Protein AF-Q944U6-F1 (afdb_monomer_lite)

Foldseek 3Di:
DPDDDLVQQVLVVVLVVLVVVVVVCVVVVHDDRDAAEAEDAQACPPPPDCSPPQWADRPNDDHYIYGHDFFADPVGGDHDDDDPLPCLVRLVVSLVRVLVVVVVVDPAQDQEQEAEALSSLLSQLVNCVVRVHAYEYEHVADVPVVDDCCQQVVVVCCVPRVVVSRLVSVLCRQVSHQAYEYQDLQCQQNDPVDGHVVRVQQWDHRPPPGTRPGSDDSPPPRYDYDHTDHPCVVDDPPD

InterPro domains:
  IPR000368 Sucrose synthase, first GT-B domain [PF00862] (1-239)
  IPR012820 Sucrose synthase, plant/cyanobacteria [PTHR45839] (1-239)

Radius of gyration: 18.85 Å; chains: 1; bounding box: 50×50×47 Å

Organism: Carica papaya (NCBI:txid3649)

Sequence (239 aa):
PDTGGQVVYILDQVRALETEMLQRIKQQGLNITPRILIITRLLPDAVGTTCGQRMEKVYGTEYSDILRVPFRTEKGIVRQWISRFEVWPYLETSTEDVATEISKELQGKPDLIIGNYSDGNIVASLLAHKLGVTQCTIAHALEKTKYPDSDIYWKKLEDKYHFSCQFTADLIAMNHTDFIITSTYQEIAGSKDTVGQYESHSAFTLPGLYRVVHGIDVFDPKFNIVSPGADMSIYFPYT

Secondary structure (DSSP, 8-state):
---SHHHHHHHHHHHHHHHHHHHHHHHTT--PPP-EEEEEE--TT-TTSSTT-SEEEPTT-SSEEEEEE--EETTEE--S---TTT-GGGHHHHHHHHHHHHHHHSSSS-SEEEEEHHHHHHHHHHHHHHHT-EEEEE-S--HHHHSTTTTTTHHHHHHHH-HHHHHHHHHHHHHHSSEEEES-HHHHH--SSS--TTGGGSSEEETTTEEESS---TT-TTEEE------TTTS----

Structure (mmCIF, N/CA/C/O backbone):
data_AF-Q944U6-F1
#
_entry.id   AF-Q944U6-F1
#
loop_
_atom_site.group_PDB
_atom_site.id
_atom_site.type_symbol
_atom_site.label_atom_id
_atom_site.label_alt_id
_atom_site.label_comp_id
_atom_site.label_asym_id
_atom_site.label_entity_id
_atom_site.label_seq_id
_atom_site.pdbx_PDB_ins_code
_atom_site.Cartn_x
_atom_site.Cartn_y
_atom_site.Cartn_z
_atom_site.occupancy
_atom_site.B_iso_or_equiv
_atom_site.auth_seq_id
_atom_site.auth_comp_id
_atom_site.auth_asym_id
_atom_site.auth_atom_id
_atom_site.pdbx_PDB_model_num
ATOM 1 N N . PRO A 1 1 ? 12.293 10.928 3.396 1.00 81.62 1 PRO A N 1
ATOM 2 C CA . PRO A 1 1 ? 12.157 10.254 2.081 1.00 81.62 1 PRO A CA 1
ATOM 3 C C . PRO A 1 1 ? 11.057 9.194 2.167 1.00 81.62 1 PRO A C 1
ATOM 5 O O . PRO A 1 1 ? 10.819 8.715 3.269 1.00 81.62 1 PRO A O 1
ATOM 8 N N . ASP A 1 2 ? 10.377 8.871 1.064 1.00 89.00 2 ASP A N 1
ATOM 9 C CA . ASP A 1 2 ? 9.284 7.874 1.025 1.00 89.00 2 ASP A CA 1
ATOM 10 C C . ASP A 1 2 ? 8.077 8.206 1.932 1.00 89.00 2 ASP A C 1
ATOM 12 O O . ASP A 1 2 ? 7.300 7.341 2.317 1.00 89.00 2 ASP A O 1
ATOM 16 N N . THR A 1 3 ? 7.902 9.486 2.273 1.00 91.00 3 THR A N 1
ATOM 17 C CA . THR A 1 3 ? 6.790 10.015 3.078 1.00 91.00 3 THR A CA 1
ATOM 18 C C . THR A 1 3 ? 6.148 11.155 2.299 1.00 91.00 3 THR A C 1
ATOM 20 O O . THR A 1 3 ? 6.830 12.124 1.966 1.00 91.00 3 THR A O 1
ATOM 23 N N . GLY A 1 4 ? 4.863 11.037 1.968 1.00 93.81 4 GLY A N 1
ATOM 24 C CA . GLY A 1 4 ? 4.175 11.993 1.099 1.00 93.81 4 GLY A CA 1
ATOM 25 C C . GLY A 1 4 ? 2.666 11.771 1.066 1.00 93.81 4 GLY A C 1
ATOM 26 O O . GLY A 1 4 ? 2.072 11.420 2.084 1.00 93.81 4 GLY A O 1
ATOM 27 N N . GLY A 1 5 ? 2.057 11.946 -0.111 1.00 93.31 5 GLY A N 1
ATOM 28 C CA . GLY A 1 5 ? 0.600 11.909 -0.295 1.00 93.31 5 GLY A CA 1
ATOM 29 C C . GLY A 1 5 ? -0.087 10.640 0.220 1.00 93.31 5 GLY A C 1
ATOM 30 O O . GLY A 1 5 ? -1.181 10.741 0.757 1.00 93.31 5 GLY A O 1
ATOM 31 N N . GLN A 1 6 ? 0.572 9.477 0.167 1.00 95.50 6 GLN A N 1
ATOM 32 C CA . GLN A 1 6 ? 0.037 8.225 0.722 1.00 95.50 6 GLN A CA 1
ATOM 33 C C . GLN A 1 6 ? -0.259 8.322 2.229 1.00 95.50 6 GLN A C 1
ATOM 35 O O . GLN A 1 6 ? -1.264 7.793 2.693 1.00 95.50 6 GLN A O 1
ATOM 40 N N . VAL A 1 7 ? 0.586 9.012 3.004 1.00 97.12 7 VAL A N 1
ATOM 41 C CA . VAL A 1 7 ? 0.363 9.171 4.452 1.00 97.12 7 VAL A CA 1
ATOM 42 C C . VAL A 1 7 ? -0.843 10.069 4.707 1.00 97.12 7 VAL A C 1
ATOM 44 O O . VAL A 1 7 ? -1.685 9.731 5.532 1.00 97.12 7 VAL A O 1
ATOM 47 N N . VAL A 1 8 ? -0.956 11.173 3.965 1.00 96.81 8 VAL A N 1
ATOM 48 C CA . VAL A 1 8 ? -2.111 12.082 4.056 1.00 96.81 8 VAL A CA 1
ATOM 49 C C . VAL A 1 8 ? -3.397 11.350 3.670 1.00 96.81 8 VAL A C 1
ATOM 51 O O . VAL A 1 8 ? -4.364 11.384 4.422 1.00 96.81 8 VAL A O 1
ATOM 54 N N . TYR A 1 9 ? -3.369 10.607 2.560 1.00 98.06 9 TYR A N 1
ATOM 55 C CA . TYR A 1 9 ? -4.492 9.803 2.084 1.00 98.06 9 TYR A CA 1
ATOM 56 C C . TYR A 1 9 ? -5.016 8.867 3.176 1.00 98.06 9 TYR A C 1
ATOM 58 O O . TYR A 1 9 ? -6.210 8.862 3.458 1.00 98.06 9 TYR A O 1
ATOM 66 N N . ILE A 1 10 ? -4.134 8.086 3.809 1.00 98.38 10 ILE A N 1
ATOM 67 C CA . ILE A 1 10 ? -4.544 7.083 4.801 1.00 98.38 10 ILE A CA 1
ATOM 68 C C . ILE A 1 10 ? -5.085 7.756 6.069 1.00 98.38 10 ILE A C 1
ATOM 70 O O . ILE A 1 10 ? -6.093 7.305 6.609 1.00 98.38 10 ILE A O 1
ATOM 74 N N . LEU A 1 11 ? -4.463 8.842 6.543 1.00 98.50 11 LEU A N 1
ATOM 75 C CA . LEU A 1 11 ? -4.927 9.551 7.742 1.00 98.50 11 LEU A CA 1
ATOM 76 C C . LEU A 1 11 ? -6.303 10.208 7.543 1.00 98.50 11 LEU A C 1
ATOM 78 O O . LEU A 1 11 ? -7.117 10.215 8.468 1.00 98.50 11 LEU A O 1
ATOM 82 N N . ASP A 1 12 ? -6.592 10.721 6.348 1.00 97.88 12 ASP A N 1
ATOM 83 C CA . ASP A 1 12 ? -7.922 11.234 6.000 1.00 97.88 12 ASP A CA 1
ATOM 84 C C . ASP A 1 12 ? -8.926 10.084 5.832 1.00 97.88 12 ASP A C 1
ATOM 86 O O . ASP A 1 12 ? -10.047 10.144 6.346 1.00 97.88 12 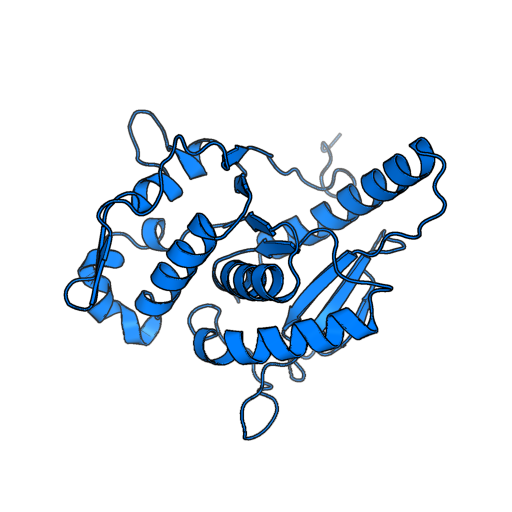ASP A O 1
ATOM 90 N N . GLN A 1 13 ? -8.502 8.997 5.181 1.00 98.38 13 GLN A N 1
ATOM 91 C CA . GLN A 1 13 ? -9.322 7.814 4.939 1.00 98.38 13 GLN A CA 1
ATOM 92 C C . GLN A 1 13 ? -9.824 7.190 6.241 1.00 98.38 13 GLN A C 1
ATOM 94 O O . GLN A 1 13 ? -11.020 6.934 6.353 1.00 98.38 13 GLN A O 1
ATOM 99 N N . VAL A 1 14 ? -8.954 6.937 7.225 1.00 98.50 14 VAL A N 1
ATOM 100 C CA . VAL A 1 14 ? -9.376 6.242 8.455 1.00 98.50 14 VAL A CA 1
ATOM 101 C C . VAL A 1 14 ? -10.351 7.072 9.288 1.00 98.50 14 VAL A C 1
ATOM 103 O O . VAL A 1 14 ? -11.246 6.502 9.902 1.00 98.50 14 VAL A O 1
ATOM 106 N N . ARG A 1 15 ? -10.252 8.409 9.248 1.00 98.38 15 ARG A N 1
ATOM 107 C CA . ARG A 1 15 ? -11.210 9.312 9.908 1.00 98.38 15 ARG A CA 1
ATOM 108 C C . ARG A 1 15 ? -12.603 9.203 9.293 1.00 98.38 15 ARG A C 1
ATOM 110 O O . ARG A 1 15 ? -13.596 9.042 10.008 1.00 98.38 15 ARG A O 1
ATOM 117 N N . ALA A 1 16 ? -12.675 9.253 7.963 1.00 98.31 16 ALA A N 1
ATOM 118 C CA . ALA A 1 16 ? -13.931 9.085 7.240 1.00 98.31 16 ALA A CA 1
ATOM 119 C C . ALA A 1 16 ? -14.500 7.666 7.422 1.00 98.31 16 ALA A C 1
ATOM 121 O O . ALA A 1 16 ? -15.693 7.500 7.678 1.00 98.31 16 ALA A O 1
ATOM 122 N N . LEU A 1 17 ? -13.638 6.647 7.347 1.00 98.56 17 LEU A N 1
ATOM 123 C CA . LEU A 1 17 ? -14.021 5.244 7.468 1.00 98.56 17 LEU A CA 1
ATOM 124 C C . LEU A 1 17 ? -14.548 4.915 8.867 1.00 98.56 17 LEU A C 1
ATOM 126 O O . LEU A 1 17 ? -15.582 4.267 8.978 1.00 98.56 17 LEU A O 1
ATOM 130 N N . GLU A 1 18 ? -13.895 5.395 9.927 1.00 98.69 18 GLU A N 1
ATOM 131 C CA . GLU A 1 18 ? -14.364 5.208 11.303 1.00 98.69 18 GLU A CA 1
ATOM 132 C C . GLU A 1 18 ? -15.758 5.808 11.511 1.00 98.69 18 GLU A C 1
ATOM 134 O O . GLU A 1 18 ? -16.633 5.158 12.088 1.00 98.69 18 GLU A O 1
ATOM 139 N N . THR A 1 19 ? -15.982 7.019 10.993 1.00 98.38 19 THR A N 1
ATOM 140 C CA . THR A 1 19 ? -17.278 7.705 11.083 1.00 98.38 19 THR A CA 1
ATOM 141 C C . THR A 1 19 ? -18.386 6.877 10.423 1.00 98.38 19 THR A C 1
ATOM 143 O O . THR A 1 19 ? -19.430 6.636 11.036 1.00 98.38 19 THR A O 1
ATOM 146 N N . GLU A 1 20 ? -18.148 6.377 9.206 1.00 98.62 20 GLU A N 1
ATOM 147 C CA . GLU A 1 20 ? -19.119 5.538 8.490 1.00 98.62 20 GLU A CA 1
ATOM 148 C C . GLU A 1 20 ? -19.309 4.171 9.168 1.00 98.62 20 GLU A C 1
ATOM 150 O O . GLU A 1 20 ? -20.440 3.694 9.274 1.00 98.62 20 GLU A O 1
ATOM 155 N N . MET A 1 21 ? -18.245 3.547 9.691 1.00 98.50 21 MET A N 1
ATOM 156 C CA . MET A 1 21 ? -18.340 2.285 10.437 1.00 98.50 21 MET A CA 1
ATOM 157 C C . MET A 1 21 ? -19.239 2.434 11.668 1.00 98.50 21 MET A C 1
ATOM 159 O O . MET A 1 21 ? -20.161 1.638 11.852 1.00 98.50 21 MET A O 1
ATOM 163 N N . LEU A 1 22 ? -19.023 3.473 12.482 1.00 98.56 22 LEU A N 1
ATOM 164 C CA . LEU A 1 22 ? -19.854 3.763 13.654 1.00 98.56 22 LEU A CA 1
ATOM 165 C C . LEU A 1 22 ? -21.317 3.996 13.264 1.00 98.56 22 LEU A C 1
ATOM 167 O O . LEU A 1 22 ? -22.229 3.445 13.889 1.00 98.56 22 LEU A O 1
ATOM 171 N N . GLN A 1 23 ? -21.549 4.779 12.208 1.00 98.56 23 GLN A N 1
ATOM 172 C CA . GLN A 1 23 ? -22.889 5.045 11.700 1.00 98.56 23 GLN A CA 1
ATOM 173 C C . GLN A 1 23 ? -23.589 3.756 11.255 1.00 98.56 23 GLN A C 1
ATOM 175 O O . GLN A 1 23 ? -24.732 3.515 11.652 1.00 98.56 23 GLN A O 1
ATOM 180 N N . ARG A 1 24 ? -22.915 2.903 10.477 1.00 98.56 24 ARG A N 1
ATOM 181 C CA . ARG A 1 24 ? -23.471 1.634 9.988 1.00 98.56 24 ARG A CA 1
ATOM 182 C C . ARG A 1 24 ? -23.779 0.668 11.120 1.00 98.56 24 ARG A C 1
ATOM 184 O O . ARG A 1 24 ? -24.883 0.131 11.154 1.00 98.56 24 ARG A O 1
ATOM 191 N N . ILE A 1 25 ? -22.859 0.494 12.066 1.00 98.50 25 ILE A N 1
ATOM 192 C CA . ILE A 1 25 ? -23.054 -0.363 13.244 1.00 98.50 25 ILE A CA 1
ATOM 193 C C . ILE A 1 25 ? -24.309 0.075 14.013 1.00 98.50 25 ILE A C 1
ATOM 195 O O . ILE A 1 25 ? -25.201 -0.740 14.264 1.00 98.50 25 ILE A O 1
ATOM 199 N N . LYS A 1 26 ? -24.434 1.380 14.292 1.00 98.31 26 LYS A N 1
ATOM 200 C CA . LYS A 1 26 ? -25.596 1.950 14.986 1.00 98.31 26 LYS A CA 1
ATOM 201 C C . LYS A 1 26 ? -26.898 1.755 14.208 1.00 98.31 26 LYS A C 1
ATOM 203 O O . LYS A 1 26 ? -27.913 1.397 14.799 1.00 98.31 26 LYS A O 1
ATOM 208 N N . GLN A 1 27 ? -26.889 1.987 12.895 1.00 98.44 27 GLN A N 1
ATOM 209 C CA . GLN A 1 27 ? -28.073 1.823 12.042 1.00 98.44 27 GLN A CA 1
ATOM 210 C C . GLN A 1 27 ? -28.586 0.379 12.007 1.00 98.44 27 GLN A C 1
ATOM 212 O O . GLN A 1 27 ? -29.787 0.174 11.864 1.00 98.44 27 GLN A O 1
ATOM 217 N N . GLN A 1 28 ? -27.700 -0.607 12.167 1.00 98.50 28 GLN A N 1
ATOM 218 C CA . GLN A 1 28 ? -28.078 -2.020 12.261 1.00 98.50 28 GLN A CA 1
ATOM 219 C C . GLN A 1 28 ? -28.459 -2.456 13.688 1.00 98.50 28 GLN A C 1
ATOM 221 O O . GLN A 1 28 ? -28.717 -3.635 13.919 1.00 98.50 28 GLN A O 1
ATOM 226 N N . GLY A 1 29 ? -28.502 -1.532 14.657 1.00 98.25 29 GLY A N 1
ATOM 227 C CA . GLY A 1 29 ? -28.850 -1.837 16.048 1.00 98.25 29 GLY A CA 1
ATOM 228 C C . GLY A 1 29 ? -27.791 -2.664 16.783 1.00 98.25 29 GLY A C 1
ATOM 229 O O . GLY A 1 29 ? -28.111 -3.339 17.761 1.00 98.25 29 GLY A O 1
ATOM 230 N N . LEU A 1 30 ? -26.543 -2.637 16.309 1.00 98.19 30 LEU A N 1
ATOM 231 C CA . LEU A 1 30 ? -25.416 -3.328 16.924 1.00 98.19 30 LEU A CA 1
ATOM 232 C C . LEU A 1 30 ? -24.649 -2.379 17.856 1.00 98.19 30 LEU A C 1
ATOM 234 O O . LEU A 1 30 ? -24.602 -1.173 17.631 1.00 98.19 30 LEU A O 1
ATOM 238 N N . ASN A 1 31 ? -24.000 -2.946 18.875 1.00 96.38 31 ASN A N 1
ATOM 239 C CA . ASN A 1 31 ? -23.175 -2.215 19.848 1.00 96.38 31 ASN A CA 1
ATOM 240 C C . ASN A 1 31 ? -21.695 -2.634 19.777 1.00 96.38 31 ASN A C 1
ATOM 242 O O . ASN A 1 31 ? -21.004 -2.661 20.792 1.00 96.38 31 ASN A O 1
ATOM 246 N N . ILE A 1 32 ? -21.227 -3.040 18.595 1.00 96.62 32 ILE A N 1
ATOM 247 C CA . ILE A 1 32 ? -19.832 -3.447 18.390 1.00 96.62 32 ILE A CA 1
ATOM 248 C C . ILE A 1 32 ? -18.958 -2.192 18.357 1.00 96.62 32 ILE A C 1
ATOM 250 O O . ILE A 1 32 ? -19.293 -1.217 17.689 1.00 96.62 32 ILE A O 1
ATOM 254 N N . THR A 1 33 ? -17.822 -2.220 19.045 1.00 97.06 33 THR A N 1
ATOM 255 C CA . THR A 1 33 ? -16.816 -1.161 18.941 1.00 97.06 33 THR A CA 1
ATOM 256 C C . THR A 1 33 ? -15.911 -1.448 17.738 1.00 97.06 33 THR A C 1
ATOM 258 O O . THR A 1 33 ? -15.258 -2.495 17.736 1.00 97.06 33 THR A O 1
ATOM 261 N N . PRO A 1 34 ? -15.855 -0.578 16.709 1.00 97.69 34 PRO A N 1
ATOM 262 C CA . PRO A 1 34 ? -14.961 -0.792 15.577 1.00 97.69 34 PRO A CA 1
ATOM 263 C C . PRO A 1 34 ? -13.496 -0.634 16.003 1.00 97.69 34 PRO A C 1
ATOM 265 O O . PRO A 1 34 ? -13.191 -0.118 17.078 1.00 97.69 34 PRO A O 1
ATOM 268 N N . ARG A 1 35 ? -12.572 -1.074 15.150 1.00 98.38 35 ARG A N 1
ATOM 269 C CA . ARG A 1 35 ? -11.131 -0.899 15.348 1.00 98.38 35 ARG A CA 1
ATOM 270 C C . ARG A 1 35 ? -10.452 -0.798 13.991 1.00 98.38 35 ARG A C 1
ATOM 272 O O . ARG A 1 35 ? -10.639 -1.675 13.154 1.00 98.38 35 ARG A O 1
ATOM 279 N N . ILE A 1 36 ? -9.658 0.249 13.784 1.00 98.75 36 ILE A N 1
ATOM 280 C CA . ILE A 1 36 ? -8.864 0.434 12.565 1.00 98.75 36 ILE A CA 1
ATOM 281 C C . ILE A 1 36 ? -7.392 0.498 12.965 1.00 98.75 36 ILE A C 1
ATOM 283 O O . ILE A 1 36 ? -7.011 1.307 13.808 1.00 98.75 36 ILE A O 1
ATOM 287 N N . LEU A 1 37 ? -6.562 -0.359 12.370 1.00 98.81 37 LEU A N 1
ATOM 288 C CA . LEU A 1 37 ? -5.121 -0.385 12.614 1.00 98.81 37 LEU A CA 1
ATOM 289 C C . LEU A 1 37 ? -4.369 -0.020 11.334 1.00 98.81 37 LEU A C 1
ATOM 291 O O . LEU A 1 37 ? -4.404 -0.766 10.357 1.00 98.81 37 LEU A O 1
ATOM 295 N N . ILE A 1 38 ? -3.659 1.108 11.348 1.00 98.88 38 ILE A N 1
ATOM 296 C CA . ILE A 1 38 ? -2.705 1.462 10.294 1.00 98.88 38 ILE A CA 1
ATOM 297 C C . ILE A 1 38 ? -1.389 0.769 10.620 1.00 98.88 38 ILE A C 1
ATOM 299 O O . ILE A 1 38 ? -0.678 1.169 11.542 1.00 98.88 38 ILE A O 1
ATOM 303 N N . ILE A 1 39 ? -1.058 -0.269 9.859 1.00 98.81 39 ILE A N 1
ATOM 304 C CA . ILE A 1 39 ? 0.180 -1.013 10.063 1.00 98.81 39 ILE A CA 1
ATOM 305 C C . ILE A 1 39 ? 1.323 -0.338 9.316 1.00 98.81 39 ILE A C 1
ATOM 307 O O . ILE A 1 39 ? 1.225 -0.056 8.123 1.00 98.81 39 ILE A O 1
ATOM 311 N N . THR A 1 40 ? 2.434 -0.097 10.003 1.00 98.81 40 THR A N 1
ATOM 312 C CA . THR A 1 40 ? 3.647 0.425 9.370 1.00 98.81 40 THR A CA 1
ATOM 313 C C . THR A 1 40 ? 4.903 -0.025 10.112 1.00 98.81 40 THR A C 1
ATOM 315 O O . THR A 1 40 ? 4.839 -0.698 11.142 1.00 98.81 40 THR A O 1
ATOM 318 N N . ARG A 1 41 ? 6.076 0.325 9.588 1.00 98.69 41 ARG A N 1
ATOM 319 C CA . ARG A 1 41 ? 7.351 -0.063 10.182 1.00 98.69 41 ARG A CA 1
ATOM 320 C C . ARG A 1 41 ? 7.649 0.753 11.442 1.00 98.69 41 ARG A C 1
ATOM 322 O O . ARG A 1 41 ? 7.523 1.978 11.454 1.00 98.69 41 ARG A O 1
ATOM 329 N N . LEU A 1 42 ? 8.124 0.073 12.483 1.00 98.75 42 LEU A N 1
ATOM 330 C CA . LEU A 1 42 ? 8.719 0.705 13.661 1.00 98.75 42 LEU A CA 1
ATOM 331 C C . LEU A 1 42 ? 10.168 1.114 13.367 1.00 98.75 42 LEU A C 1
ATOM 333 O O . LEU A 1 42 ? 10.982 0.283 12.959 1.00 98.75 42 LEU A O 1
ATOM 337 N N . LEU A 1 43 ? 10.486 2.391 13.588 1.00 98.56 43 LEU A N 1
ATOM 338 C CA . LEU A 1 43 ? 11.801 2.992 13.345 1.00 98.56 43 LEU A CA 1
ATOM 339 C C . LEU A 1 43 ? 12.352 3.577 14.656 1.00 98.56 43 LEU A C 1
ATOM 341 O O . LEU A 1 43 ? 12.075 4.736 14.970 1.00 98.56 43 LEU A O 1
ATOM 345 N N . PRO A 1 44 ? 13.133 2.801 15.433 1.00 97.38 44 PRO A N 1
ATOM 346 C CA . PRO A 1 44 ? 13.613 3.223 16.750 1.00 97.38 44 PRO A CA 1
ATOM 347 C C . PRO A 1 44 ? 14.522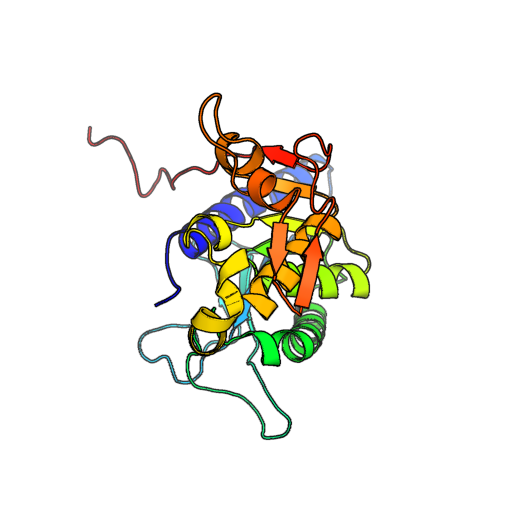 4.456 16.717 1.00 97.38 44 PRO A C 1
ATOM 349 O O . PRO A 1 44 ? 14.556 5.215 17.679 1.00 97.38 44 PRO A O 1
ATOM 352 N N . ASP A 1 45 ? 15.267 4.638 15.625 1.00 97.56 45 ASP A N 1
ATOM 353 C CA . ASP A 1 45 ? 16.314 5.662 15.522 1.00 97.56 45 ASP A CA 1
ATOM 354 C C . ASP A 1 45 ? 15.810 6.962 14.854 1.00 97.56 45 ASP A C 1
ATOM 356 O O . ASP A 1 45 ? 16.575 7.907 14.661 1.00 97.56 45 ASP A O 1
ATOM 360 N N . ALA A 1 46 ? 14.520 7.041 14.502 1.00 97.19 46 ALA A N 1
ATOM 361 C CA . ALA A 1 46 ? 13.908 8.204 13.853 1.00 97.19 46 ALA A CA 1
ATOM 362 C C . ALA A 1 46 ? 13.537 9.306 14.869 1.00 97.19 46 ALA A C 1
ATOM 364 O O . ALA A 1 46 ? 12.370 9.510 15.212 1.00 97.19 46 ALA A O 1
ATOM 365 N N . VAL A 1 47 ? 14.549 10.027 15.358 1.00 97.19 47 VAL A N 1
ATOM 366 C CA . VAL A 1 47 ? 14.396 11.112 16.346 1.00 97.19 47 VAL A CA 1
ATOM 367 C C . VAL A 1 47 ? 13.583 12.288 15.783 1.00 97.19 47 VAL A C 1
ATOM 369 O O . VAL A 1 47 ? 13.666 12.607 14.600 1.00 97.19 47 VAL A O 1
ATOM 372 N N . GLY A 1 48 ? 12.798 12.946 16.643 1.00 97.56 48 GLY A N 1
ATOM 373 C CA . GLY A 1 48 ? 11.916 14.059 16.261 1.00 97.56 48 GLY A CA 1
ATOM 374 C C . GLY A 1 48 ? 10.577 13.612 15.669 1.00 97.56 48 GLY A C 1
ATOM 375 O O . GLY A 1 48 ? 9.794 14.447 15.228 1.00 97.56 48 GLY A O 1
ATOM 376 N N . THR A 1 49 ? 10.308 12.305 15.673 1.00 98.19 49 THR A N 1
ATOM 377 C CA . THR A 1 49 ? 9.064 11.700 15.188 1.00 98.19 49 THR A CA 1
ATOM 378 C C . THR A 1 49 ? 8.508 10.709 16.211 1.00 98.19 49 THR A C 1
ATOM 380 O O . THR A 1 49 ? 9.197 10.310 17.152 1.00 98.19 49 THR A O 1
ATOM 383 N N . THR A 1 50 ? 7.272 10.266 16.003 1.00 98.44 50 THR A N 1
ATOM 384 C CA . THR A 1 50 ? 6.622 9.186 16.759 1.00 98.44 50 THR A CA 1
ATOM 385 C C . THR A 1 50 ? 6.879 7.800 16.150 1.00 98.44 50 THR A C 1
ATOM 387 O O . THR A 1 50 ? 6.365 6.801 16.644 1.00 98.44 50 THR A O 1
ATOM 390 N N . CYS A 1 51 ? 7.732 7.680 15.122 1.00 98.44 51 CYS A N 1
ATOM 391 C CA . CYS A 1 51 ? 7.947 6.430 14.379 1.00 98.44 51 CYS A CA 1
ATOM 392 C C . CYS A 1 51 ? 8.552 5.278 15.205 1.00 98.44 51 CYS A C 1
ATOM 394 O O . CYS A 1 51 ? 8.485 4.121 14.785 1.00 98.44 51 CYS A O 1
ATOM 396 N N . GLY A 1 52 ? 9.131 5.572 16.372 1.00 98.25 52 GLY A N 1
ATOM 397 C CA . GLY A 1 52 ? 9.608 4.571 17.330 1.00 98.25 52 GLY A CA 1
ATOM 398 C C . GLY A 1 52 ? 8.547 4.090 18.330 1.00 98.25 52 GLY A C 1
ATOM 399 O O . GLY A 1 52 ? 8.830 3.191 19.120 1.00 98.25 52 GLY A O 1
ATOM 400 N N . GLN A 1 53 ? 7.346 4.676 18.329 1.00 98.19 53 GLN A N 1
ATOM 401 C CA . GLN A 1 53 ? 6.258 4.323 19.243 1.00 98.19 53 GLN A CA 1
ATOM 402 C C . GLN A 1 53 ? 5.438 3.175 18.657 1.00 98.19 53 GLN A C 1
ATOM 404 O O . GLN A 1 53 ? 4.929 3.278 17.546 1.00 98.19 53 GLN A O 1
ATOM 409 N N . ARG A 1 54 ? 5.299 2.070 19.399 1.00 98.50 54 ARG A N 1
ATOM 410 C CA . ARG A 1 54 ? 4.557 0.890 18.922 1.00 98.50 54 ARG A CA 1
ATOM 411 C C . ARG A 1 54 ? 3.107 1.215 18.564 1.00 98.50 54 ARG A C 1
ATOM 413 O O . ARG A 1 54 ? 2.625 0.708 17.561 1.00 98.50 54 ARG A O 1
ATOM 420 N N . MET A 1 55 ? 2.421 1.994 19.395 1.00 98.50 55 MET A N 1
ATOM 421 C CA . MET A 1 55 ? 1.018 2.349 19.203 1.00 98.50 55 MET A CA 1
ATOM 422 C C . MET A 1 55 ? 0.858 3.860 19.313 1.00 98.50 55 MET A C 1
ATOM 424 O O . MET A 1 55 ? 1.373 4.459 20.257 1.00 98.50 55 MET A O 1
ATOM 428 N N . GLU A 1 56 ? 0.144 4.456 18.368 1.00 98.69 56 GLU A N 1
ATOM 429 C CA . GLU A 1 56 ? -0.076 5.898 18.292 1.00 98.69 56 GLU A CA 1
ATOM 430 C C . GLU A 1 56 ? -1.510 6.186 17.847 1.00 98.69 56 GLU A C 1
ATOM 432 O O . GLU A 1 56 ? -1.963 5.680 16.821 1.00 98.69 56 GLU A O 1
ATOM 437 N N . LYS A 1 57 ? -2.229 7.015 18.608 1.00 98.56 57 LYS A N 1
ATOM 438 C CA . LYS A 1 57 ? -3.617 7.350 18.294 1.00 98.56 57 LYS A CA 1
ATOM 439 C C . LYS A 1 57 ? -3.690 8.249 17.065 1.00 98.56 57 LYS A C 1
ATOM 441 O O . LYS A 1 57 ? -2.988 9.258 17.010 1.00 98.56 57 LYS A O 1
ATOM 446 N N . VAL A 1 58 ? -4.575 7.943 16.114 1.00 98.62 58 VAL A N 1
ATOM 447 C CA . VAL A 1 58 ? -4.822 8.854 14.987 1.00 98.62 58 VAL A CA 1
ATOM 448 C C . VAL A 1 58 ? -5.631 10.054 15.481 1.00 98.62 58 VAL A C 1
ATOM 450 O O . VAL A 1 58 ? -6.671 9.898 16.124 1.00 98.62 58 VAL A O 1
ATOM 453 N N . TYR A 1 59 ? -5.168 11.270 15.190 1.00 98.06 59 TYR A N 1
ATOM 454 C CA . TYR A 1 59 ? -5.877 12.485 15.592 1.00 98.06 59 TYR A CA 1
ATOM 455 C C . TYR A 1 59 ? -7.295 12.543 15.020 1.00 98.06 59 TYR A C 1
ATOM 457 O O . TYR A 1 59 ? -7.525 12.186 13.869 1.00 98.06 59 TYR A O 1
ATOM 465 N N . GLY A 1 60 ? -8.243 13.029 15.826 1.00 96.94 60 GLY A N 1
ATOM 466 C CA . GLY A 1 60 ? -9.644 13.155 15.417 1.00 96.94 60 GLY A CA 1
ATOM 467 C C . GLY A 1 60 ? -10.387 11.822 15.287 1.00 96.94 60 GLY A C 1
ATOM 468 O O . GLY A 1 60 ? -11.410 11.784 14.614 1.00 96.94 60 GLY A O 1
ATOM 469 N N . THR A 1 61 ? -9.878 10.752 15.906 1.00 98.44 61 THR A N 1
ATOM 470 C CA . THR A 1 61 ? -10.513 9.426 15.916 1.00 98.44 61 THR A CA 1
ATOM 471 C C . THR A 1 61 ? -10.618 8.859 17.328 1.00 98.44 61 THR A C 1
ATOM 473 O O . THR A 1 61 ? -9.792 9.154 18.197 1.00 98.44 61 THR A O 1
ATOM 476 N N . GLU A 1 62 ? -11.609 8.002 17.549 1.00 98.25 62 GLU A N 1
ATOM 477 C CA . GLU A 1 62 ? -11.815 7.250 18.788 1.00 98.25 62 GLU A CA 1
ATOM 478 C C . GLU A 1 62 ? -11.285 5.816 18.698 1.00 98.25 62 GLU A C 1
ATOM 480 O O . GLU A 1 62 ? -10.794 5.277 19.692 1.00 98.25 62 GLU A O 1
ATOM 485 N N . TYR A 1 63 ? -11.265 5.201 17.512 1.00 98.44 63 TYR A N 1
ATOM 486 C CA . TYR A 1 63 ? -11.020 3.762 17.323 1.00 98.44 63 TYR A CA 1
ATOM 487 C C . TYR A 1 63 ? -9.943 3.423 16.284 1.00 98.44 63 TYR A C 1
ATOM 489 O O . TYR A 1 63 ? -9.678 2.244 16.034 1.00 98.44 63 TYR A O 1
ATOM 497 N N . SER A 1 64 ? -9.279 4.441 15.738 1.00 98.69 64 SER A N 1
ATOM 498 C CA . SER A 1 64 ? -8.187 4.290 14.780 1.00 98.69 64 SER A CA 1
ATOM 499 C C . SER A 1 64 ? -6.833 4.518 15.445 1.00 98.69 64 SER A C 1
ATOM 501 O O . SER A 1 64 ? -6.638 5.504 16.158 1.00 98.69 64 SER A O 1
ATOM 503 N N . ASP A 1 65 ? -5.891 3.609 15.221 1.00 98.81 65 ASP A N 1
ATOM 504 C CA . ASP A 1 65 ? -4.547 3.659 15.790 1.00 98.81 65 ASP A CA 1
ATOM 505 C C . ASP A 1 65 ? -3.502 3.233 14.747 1.00 98.81 65 ASP A C 1
ATOM 507 O O . ASP A 1 65 ? -3.757 2.397 13.881 1.00 98.81 65 ASP A O 1
ATOM 511 N N . ILE A 1 66 ? -2.305 3.805 14.827 1.00 98.88 66 ILE A N 1
ATOM 512 C CA . ILE A 1 66 ? -1.133 3.375 14.068 1.00 98.88 66 ILE A CA 1
ATOM 513 C C . ILE A 1 66 ? -0.406 2.322 14.902 1.00 98.88 66 ILE A C 1
ATOM 515 O O . ILE A 1 66 ? 0.054 2.614 16.005 1.00 98.88 66 ILE A O 1
ATOM 519 N N . LEU A 1 67 ? -0.269 1.114 14.358 1.00 98.88 67 LEU A N 1
ATOM 520 C CA . LEU A 1 67 ? 0.492 0.016 14.946 1.00 98.88 67 LEU A CA 1
ATOM 521 C C . LEU A 1 67 ? 1.803 -0.160 14.173 1.00 98.88 67 LEU A C 1
ATOM 523 O O . LEU A 1 67 ? 1.819 -0.466 12.979 1.00 98.88 67 LEU A O 1
ATOM 527 N N . ARG A 1 68 ? 2.923 0.019 14.870 1.00 98.81 68 ARG A N 1
ATOM 528 C CA . ARG A 1 68 ? 4.263 -0.067 14.296 1.00 98.81 68 ARG A CA 1
ATOM 529 C C . ARG A 1 68 ? 4.937 -1.378 14.670 1.00 98.81 68 ARG A C 1
ATOM 531 O O . ARG A 1 68 ? 5.138 -1.662 15.851 1.00 98.81 68 ARG A O 1
ATOM 538 N N . VAL A 1 69 ? 5.356 -2.135 13.660 1.00 98.75 69 VAL A N 1
ATOM 539 C CA . VAL A 1 69 ? 6.037 -3.429 13.818 1.00 98.75 69 VAL A CA 1
ATOM 540 C C . VAL A 1 69 ? 7.460 -3.323 13.256 1.00 98.75 69 VAL A C 1
ATOM 542 O O . VAL A 1 69 ? 7.644 -2.783 12.162 1.00 98.75 69 VAL A O 1
ATOM 545 N N . PRO A 1 70 ? 8.509 -3.732 13.994 1.00 98.56 70 PRO A N 1
ATOM 546 C CA . PRO A 1 70 ? 9.879 -3.602 13.513 1.00 98.56 70 PRO A CA 1
ATOM 547 C C . PRO A 1 70 ? 10.179 -4.633 12.426 1.00 98.56 70 PRO A C 1
ATOM 549 O O . PRO A 1 70 ? 9.778 -5.788 12.522 1.00 98.56 70 PRO A O 1
ATOM 552 N N . PHE A 1 71 ? 10.989 -4.249 11.443 1.00 98.81 71 PHE A N 1
ATOM 553 C CA . PHE A 1 71 ? 11.674 -5.244 10.618 1.00 98.81 71 PHE A CA 1
ATOM 554 C C . PHE A 1 71 ? 12.732 -5.961 11.449 1.00 98.81 71 PHE A C 1
ATOM 556 O O . PHE A 1 71 ? 13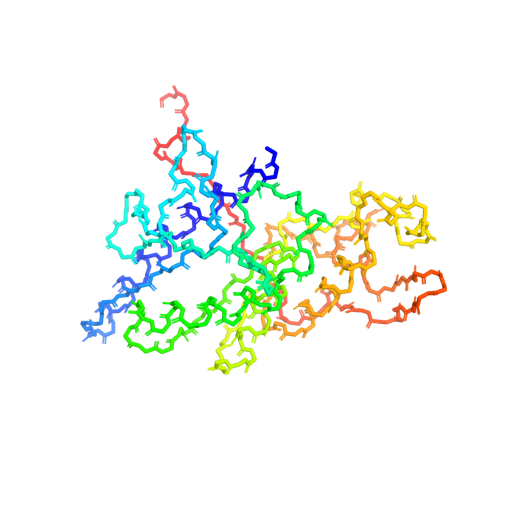.369 -5.355 12.316 1.00 98.81 71 PHE A O 1
ATOM 563 N N . ARG A 1 72 ? 12.961 -7.240 11.157 1.00 98.38 72 ARG A N 1
ATOM 564 C CA . ARG A 1 72 ? 13.985 -8.043 11.824 1.00 98.38 72 ARG A CA 1
ATOM 565 C C . ARG A 1 72 ? 14.596 -9.082 10.896 1.00 98.38 72 ARG A C 1
ATOM 567 O O . ARG A 1 72 ? 14.040 -9.424 9.861 1.00 98.38 72 ARG A O 1
ATOM 574 N N . THR A 1 73 ? 15.749 -9.579 11.318 1.00 98.19 73 THR A N 1
ATOM 575 C CA . THR A 1 73 ? 16.430 -10.752 10.761 1.00 98.19 73 THR A CA 1
ATOM 576 C C . THR A 1 73 ? 16.763 -11.710 11.906 1.00 98.19 73 THR A C 1
ATOM 578 O O . THR A 1 73 ? 16.462 -11.423 13.067 1.00 98.19 73 THR A O 1
ATOM 581 N N . GLU A 1 74 ? 17.455 -12.810 11.622 1.00 96.81 74 GLU A N 1
ATOM 582 C CA . GLU A 1 74 ? 18.012 -13.701 12.653 1.00 96.81 74 GLU A CA 1
ATOM 583 C C . GLU A 1 74 ? 18.929 -12.972 13.654 1.00 96.81 74 GLU A C 1
ATOM 585 O O . GLU A 1 74 ? 19.063 -13.391 14.799 1.00 96.81 74 GLU A O 1
ATOM 590 N N . LYS A 1 75 ? 19.529 -11.842 13.249 1.00 97.19 75 LYS A N 1
ATOM 591 C CA . LYS A 1 75 ? 20.411 -11.017 14.091 1.00 97.19 75 LYS A CA 1
ATOM 592 C C . LYS A 1 75 ? 19.656 -10.025 14.987 1.00 97.19 75 LYS A C 1
ATOM 594 O O . LYS A 1 75 ? 20.289 -9.268 15.718 1.00 97.19 75 LYS A O 1
ATOM 599 N N . GLY A 1 76 ? 18.324 -10.001 14.922 1.00 97.88 76 GLY A N 1
ATOM 600 C CA . GLY A 1 76 ? 17.469 -9.072 15.660 1.00 97.88 76 GLY A CA 1
ATOM 601 C C . GLY A 1 76 ? 16.871 -7.965 14.790 1.00 97.88 76 GLY A C 1
ATOM 602 O O . GLY A 1 76 ? 16.830 -8.063 13.560 1.00 97.88 76 GLY A O 1
ATOM 603 N N . ILE A 1 77 ? 16.354 -6.923 15.449 1.00 98.25 77 ILE A N 1
ATOM 604 C CA . ILE A 1 77 ? 15.624 -5.829 14.793 1.00 98.25 77 ILE A CA 1
ATOM 605 C C . ILE A 1 77 ? 16.535 -4.967 13.909 1.00 98.25 77 ILE A C 1
ATOM 607 O O . ILE A 1 77 ? 17.667 -4.647 14.273 1.00 98.25 77 ILE A O 1
ATOM 611 N N . VAL A 1 78 ? 16.010 -4.538 12.765 1.00 98.44 78 VAL A N 1
ATOM 612 C CA . VAL A 1 78 ? 16.666 -3.612 11.837 1.00 98.44 78 VAL A CA 1
ATOM 613 C C . VAL A 1 78 ? 16.170 -2.202 12.129 1.00 98.44 78 VAL A C 1
ATOM 615 O O . VAL A 1 78 ? 14.999 -1.884 11.905 1.00 98.44 78 VAL A O 1
ATOM 618 N N . ARG A 1 79 ? 17.058 -1.356 12.655 1.00 98.25 79 ARG A N 1
ATOM 619 C CA . ARG A 1 79 ? 16.675 -0.090 13.298 1.00 98.25 79 ARG A CA 1
ATOM 620 C C . ARG A 1 79 ? 16.650 1.104 12.348 1.00 98.25 79 ARG A C 1
ATOM 622 O O . ARG A 1 79 ? 15.771 1.956 12.452 1.00 98.25 79 ARG A O 1
ATOM 629 N N . GLN A 1 80 ? 17.602 1.151 11.422 1.00 96.94 80 GLN A N 1
ATOM 630 C CA . GLN A 1 80 ? 17.767 2.244 10.475 1.00 96.94 80 GLN A CA 1
ATOM 631 C C . GLN A 1 80 ? 16.627 2.294 9.454 1.00 96.94 80 GLN A C 1
ATOM 633 O O . GLN A 1 80 ? 16.085 1.258 9.059 1.00 96.94 80 GLN A O 1
ATOM 638 N N . TRP A 1 81 ? 16.297 3.495 8.980 1.00 98.31 81 TRP A N 1
ATOM 639 C CA . TRP A 1 81 ? 15.414 3.664 7.827 1.00 98.31 81 TRP A CA 1
ATOM 640 C C . TRP A 1 81 ? 15.994 2.948 6.596 1.00 98.31 81 TRP A C 1
ATOM 642 O O . TRP A 1 81 ? 17.208 2.904 6.412 1.00 98.31 81 TRP A O 1
ATOM 652 N N . ILE A 1 82 ? 15.113 2.363 5.784 1.00 98.25 82 ILE A N 1
ATOM 653 C CA . ILE A 1 82 ? 15.447 1.671 4.533 1.00 98.25 82 ILE A CA 1
ATOM 654 C C . ILE A 1 82 ? 14.545 2.261 3.453 1.00 98.25 82 ILE A C 1
ATOM 656 O O . ILE A 1 82 ? 13.370 2.519 3.729 1.00 98.25 82 ILE A O 1
ATOM 660 N N . SER A 1 83 ? 15.084 2.480 2.253 1.00 98.25 83 SER A N 1
ATOM 661 C CA . SER A 1 83 ? 14.279 2.966 1.135 1.00 98.25 83 SER A CA 1
ATOM 662 C C . SER A 1 83 ? 13.207 1.952 0.755 1.00 98.25 83 SER A C 1
ATOM 664 O O . SER A 1 83 ? 13.449 0.750 0.793 1.00 98.25 83 SER A O 1
ATOM 666 N N . ARG A 1 84 ? 12.047 2.424 0.294 1.00 98.06 84 ARG A N 1
ATOM 667 C CA . ARG A 1 84 ? 10.970 1.580 -0.246 1.00 98.06 84 ARG A CA 1
ATOM 668 C C . ARG A 1 84 ? 11.421 0.646 -1.378 1.00 98.06 84 ARG A C 1
ATOM 670 O O . ARG A 1 84 ? 10.781 -0.368 -1.609 1.00 98.06 84 ARG A O 1
ATOM 677 N N . PHE A 1 85 ? 12.521 0.960 -2.063 1.00 98.38 85 PHE A N 1
ATOM 678 C CA . PHE A 1 85 ? 13.103 0.082 -3.084 1.00 98.38 85 PHE A CA 1
ATOM 679 C C . PHE A 1 85 ? 13.887 -1.103 -2.501 1.00 98.38 85 PHE A C 1
ATOM 681 O O . PHE A 1 85 ? 14.163 -2.053 -3.216 1.00 98.38 85 PHE A O 1
ATOM 688 N N . GLU A 1 86 ? 14.228 -1.083 -1.214 1.00 98.56 86 GLU A N 1
ATOM 689 C CA . GLU A 1 86 ? 15.138 -2.044 -0.574 1.00 98.56 86 GLU A CA 1
ATOM 690 C C . GLU A 1 86 ? 14.453 -2.861 0.542 1.00 98.56 86 GLU A C 1
ATOM 692 O O . GLU A 1 86 ? 15.090 -3.674 1.211 1.00 98.56 86 GLU A O 1
ATOM 697 N N . VAL A 1 87 ? 13.146 -2.672 0.770 1.00 98.69 87 VAL A N 1
ATOM 698 C CA . VAL A 1 87 ? 12.412 -3.332 1.871 1.00 98.69 87 VAL A CA 1
ATOM 699 C C . VAL A 1 87 ? 12.090 -4.809 1.621 1.00 98.69 87 VAL A C 1
ATOM 701 O O . VAL A 1 87 ? 11.759 -5.525 2.566 1.00 98.69 87 VAL A O 1
ATOM 704 N N . TRP A 1 88 ? 12.192 -5.279 0.375 1.00 98.81 88 TRP A N 1
ATOM 705 C CA . TRP A 1 88 ? 11.723 -6.601 -0.069 1.00 98.81 88 TRP A CA 1
ATOM 706 C C . TRP A 1 88 ? 12.164 -7.784 0.803 1.00 98.81 88 TRP A C 1
ATOM 708 O O . TRP A 1 88 ? 11.305 -8.599 1.143 1.00 98.81 88 TRP A O 1
ATOM 718 N N . PRO A 1 89 ? 13.436 -7.884 1.247 1.00 98.69 89 PRO A N 1
ATOM 719 C CA . PRO A 1 89 ? 13.897 -9.031 2.034 1.00 98.69 89 PRO A CA 1
ATOM 720 C C . PRO A 1 89 ? 13.233 -9.161 3.412 1.00 98.69 89 PRO A C 1
ATOM 722 O O . PRO A 1 89 ? 13.361 -10.197 4.058 1.00 98.69 89 PRO A O 1
ATOM 725 N N . TYR A 1 90 ? 12.555 -8.114 3.888 1.00 98.75 90 TYR A N 1
ATOM 726 C CA . TYR A 1 90 ? 11.973 -8.068 5.229 1.00 98.75 90 TYR A CA 1
ATOM 727 C C . TYR A 1 90 ? 10.469 -8.352 5.245 1.00 98.75 90 TYR A C 1
ATOM 729 O O . TYR A 1 90 ? 9.917 -8.596 6.318 1.00 98.75 90 TYR A O 1
ATOM 737 N N . LEU A 1 91 ? 9.794 -8.315 4.090 1.00 98.75 91 LEU A N 1
ATOM 738 C CA . LEU A 1 91 ? 8.328 -8.272 4.035 1.00 98.75 91 LEU A CA 1
ATOM 739 C C . LEU A 1 91 ? 7.665 -9.577 4.487 1.00 98.75 91 LEU A C 1
ATOM 741 O O . LEU A 1 91 ? 6.636 -9.530 5.157 1.00 98.75 91 LEU A O 1
ATOM 745 N N . GLU A 1 92 ? 8.263 -10.733 4.201 1.00 98.62 92 GLU A N 1
ATOM 746 C CA . GLU A 1 92 ? 7.712 -12.025 4.631 1.00 98.62 92 GLU A CA 1
ATOM 747 C C . GLU A 1 92 ? 7.755 -12.169 6.160 1.00 98.62 92 GLU A C 1
ATOM 749 O O . GLU A 1 92 ? 6.729 -12.388 6.800 1.00 98.62 92 GLU A O 1
ATOM 754 N N . THR A 1 93 ? 8.918 -11.931 6.777 1.00 98.50 93 THR A N 1
ATOM 755 C CA . THR A 1 93 ? 9.038 -11.941 8.248 1.00 98.50 93 THR A CA 1
ATOM 756 C C . THR A 1 93 ? 8.172 -10.856 8.888 1.00 98.50 93 THR A C 1
ATOM 758 O O . THR A 1 93 ? 7.524 -11.101 9.903 1.00 98.50 93 THR A O 1
ATOM 761 N N . SER A 1 94 ? 8.104 -9.671 8.274 1.00 98.25 94 SER A N 1
ATOM 762 C CA . SER A 1 94 ? 7.225 -8.600 8.740 1.00 98.25 94 SER A CA 1
ATOM 763 C C . SER A 1 94 ? 5.755 -9.014 8.709 1.00 98.25 94 SER A C 1
ATOM 765 O O . SER A 1 94 ? 5.013 -8.621 9.599 1.00 98.25 94 SER A O 1
ATOM 767 N N . THR A 1 95 ? 5.319 -9.794 7.720 1.00 98.69 95 THR A N 1
ATOM 768 C CA . THR A 1 95 ? 3.935 -10.289 7.625 1.00 98.69 95 THR A CA 1
ATOM 769 C C . THR A 1 95 ? 3.599 -11.184 8.818 1.00 98.69 95 THR A C 1
ATOM 771 O O . THR A 1 95 ? 2.550 -11.024 9.440 1.00 98.69 95 THR A O 1
ATOM 774 N N . GLU A 1 96 ? 4.510 -12.083 9.188 1.00 98.62 96 GLU A N 1
ATOM 775 C CA . GLU A 1 96 ? 4.356 -12.970 10.347 1.00 98.62 96 GLU A CA 1
ATOM 776 C C . GLU A 1 96 ? 4.265 -12.200 11.671 1.00 98.62 96 GLU A C 1
ATOM 778 O O . GLU A 1 96 ? 3.384 -12.451 12.505 1.00 98.62 96 GLU A O 1
ATOM 783 N N . ASP A 1 97 ? 5.139 -11.211 11.844 1.00 98.56 97 ASP A N 1
ATOM 784 C CA . ASP A 1 97 ? 5.138 -10.361 13.031 1.00 98.56 97 ASP A CA 1
ATOM 785 C C . ASP A 1 97 ? 3.872 -9.499 13.093 1.00 98.56 97 ASP A C 1
ATOM 787 O O . ASP A 1 97 ? 3.243 -9.391 14.144 1.00 98.56 97 ASP A O 1
ATOM 791 N N . VAL A 1 98 ? 3.442 -8.936 11.962 1.00 98.69 98 VAL A N 1
ATOM 792 C CA . VAL A 1 98 ? 2.208 -8.149 11.865 1.00 98.69 98 VAL A CA 1
ATOM 793 C C . VAL A 1 98 ? 0.985 -8.995 12.198 1.00 98.69 98 VAL A C 1
ATOM 795 O O . VAL A 1 98 ? 0.156 -8.548 12.987 1.00 98.69 98 VAL A O 1
ATOM 798 N N . ALA A 1 99 ? 0.872 -10.218 11.672 1.00 98.50 99 ALA A N 1
ATOM 799 C CA . ALA A 1 99 ? -0.228 -11.118 12.020 1.00 98.50 99 ALA A CA 1
ATOM 800 C C . ALA A 1 99 ? -0.283 -11.372 13.537 1.00 98.50 99 ALA A C 1
ATOM 802 O O . ALA A 1 99 ? -1.354 -11.325 14.148 1.00 98.50 99 ALA A O 1
ATOM 803 N N . THR A 1 100 ? 0.885 -11.571 14.155 1.00 98.19 100 THR A N 1
ATOM 804 C CA . THR A 1 100 ? 1.005 -11.754 15.604 1.00 98.19 100 THR A CA 1
ATOM 805 C C . THR A 1 100 ? 0.557 -10.505 16.365 1.00 98.19 100 THR A C 1
ATOM 807 O O . THR A 1 100 ? -0.220 -10.607 17.313 1.00 98.19 100 THR A O 1
ATOM 810 N N . GLU A 1 101 ? 1.004 -9.317 15.962 1.00 98.38 101 GLU A N 1
ATOM 811 C CA . GLU A 1 101 ? 0.660 -8.067 16.643 1.00 98.38 101 GLU A CA 1
ATOM 812 C C . GLU A 1 101 ? -0.816 -7.691 16.464 1.00 98.38 101 GLU A C 1
ATOM 814 O O . GLU A 1 101 ? -1.459 -7.318 17.440 1.00 98.38 101 GLU A O 1
ATOM 819 N N . ILE A 1 102 ? -1.393 -7.881 15.274 1.00 97.12 102 ILE A N 1
ATOM 820 C CA . ILE A 1 102 ? -2.829 -7.675 15.023 1.00 97.12 102 ILE A CA 1
ATOM 821 C C . ILE A 1 102 ? -3.670 -8.562 15.944 1.00 97.12 102 ILE A C 1
ATOM 823 O O . ILE A 1 102 ? -4.646 -8.084 16.520 1.00 97.12 102 ILE A O 1
ATOM 827 N N . SER A 1 103 ? -3.277 -9.825 16.142 1.00 96.50 103 SER A N 1
ATOM 828 C CA . SER A 1 103 ? -4.035 -10.753 16.994 1.00 96.50 103 SER A CA 1
ATOM 829 C C . SER A 1 103 ? -4.099 -10.333 18.470 1.00 96.50 103 SER A C 1
ATOM 831 O O . SER A 1 103 ? -4.998 -10.758 19.189 1.00 96.50 103 SER A O 1
ATOM 833 N N . LYS A 1 104 ? -3.158 -9.493 18.926 1.00 97.50 104 LYS A N 1
ATOM 834 C CA . LYS A 1 104 ? -3.150 -8.927 20.284 1.00 97.50 104 LYS A CA 1
ATOM 835 C C . LYS A 1 104 ? -4.060 -7.707 20.415 1.00 97.50 104 LYS A C 1
ATOM 837 O O . LYS A 1 104 ? -4.505 -7.404 21.516 1.00 97.50 104 LYS A O 1
ATOM 842 N N . GLU A 1 105 ? -4.286 -6.994 19.316 1.00 97.38 105 GLU A N 1
ATOM 843 C CA . GLU A 1 105 ? -4.958 -5.691 19.307 1.00 97.38 105 GLU A CA 1
ATOM 844 C C . GLU A 1 105 ? -6.420 -5.767 18.858 1.00 97.38 105 GLU A C 1
ATOM 846 O O . GLU A 1 105 ? -7.225 -4.913 19.230 1.00 97.38 105 GLU A O 1
ATOM 851 N N . LEU A 1 106 ? -6.773 -6.769 18.050 1.00 95.56 106 LEU A N 1
ATOM 852 C CA . LEU A 1 106 ? -8.139 -6.991 17.588 1.00 95.56 106 LEU A CA 1
ATOM 853 C C . LEU A 1 106 ? -8.851 -8.035 18.450 1.00 95.56 106 LEU A C 1
ATOM 855 O O . LEU A 1 106 ? -8.300 -9.079 18.790 1.00 95.56 106 LEU A O 1
ATOM 859 N N . GLN A 1 107 ? -10.129 -7.788 18.742 1.00 91.38 107 GLN A N 1
ATOM 860 C CA . GLN A 1 107 ? -11.019 -8.760 19.385 1.00 91.38 107 GLN A CA 1
ATOM 861 C C . GLN A 1 107 ? -11.590 -9.735 18.342 1.00 91.38 107 GLN A C 1
ATOM 863 O O . GLN A 1 107 ? -12.799 -9.829 18.149 1.00 91.38 107 GLN A O 1
ATOM 868 N N . GLY A 1 108 ? -10.704 -10.424 17.622 1.00 92.75 108 GLY A N 1
ATOM 869 C CA . GLY A 1 108 ? -11.045 -11.274 16.483 1.00 92.75 108 GLY A CA 1
ATOM 870 C C . GLY A 1 108 ? -10.051 -11.122 15.335 1.00 92.75 108 GLY A C 1
ATOM 871 O O . GLY A 1 108 ? -8.983 -10.532 15.491 1.00 92.75 108 GLY A O 1
ATOM 872 N N . LYS A 1 109 ? -10.402 -11.666 14.167 1.00 95.94 109 LYS A N 1
ATOM 873 C CA . LYS A 1 109 ? -9.645 -11.424 12.933 1.00 95.94 109 LYS A CA 1
ATOM 874 C C . LYS A 1 109 ? -10.105 -10.115 12.272 1.00 95.94 109 LYS A C 1
ATOM 876 O O . LYS A 1 109 ? -11.224 -9.687 12.540 1.00 95.94 109 LYS A O 1
ATOM 881 N N . PRO A 1 110 ? -9.291 -9.497 11.401 1.00 98.31 110 PRO A N 1
ATOM 882 C CA . PRO A 1 110 ? -9.754 -8.378 10.588 1.00 98.31 110 PRO A CA 1
ATOM 883 C C . PRO A 1 110 ? -10.928 -8.792 9.690 1.00 98.31 110 PRO A C 1
ATOM 885 O O . PRO A 1 110 ? -10.935 -9.903 9.160 1.00 98.31 110 PRO A O 1
ATOM 888 N N . ASP A 1 111 ? -11.878 -7.886 9.475 1.00 98.56 111 ASP A N 1
ATOM 889 C CA . ASP A 1 111 ? -12.965 -8.078 8.502 1.00 98.56 111 ASP A CA 1
ATOM 890 C C . ASP A 1 111 ? -12.574 -7.608 7.088 1.00 98.56 111 ASP A C 1
ATOM 892 O O . ASP A 1 111 ? -13.147 -8.053 6.095 1.00 98.56 111 ASP A O 1
ATOM 896 N N . LEU A 1 112 ? -11.576 -6.723 6.993 1.00 98.88 112 LEU A N 1
ATOM 897 C CA . LEU A 1 112 ? -11.036 -6.164 5.754 1.00 98.88 112 LEU A CA 1
ATOM 898 C C . LEU A 1 112 ? -9.542 -5.863 5.926 1.00 98.88 112 LEU A C 1
ATOM 900 O O . LEU A 1 112 ? -9.126 -5.350 6.966 1.00 98.88 112 LEU A O 1
ATOM 904 N N . ILE A 1 113 ? -8.744 -6.130 4.892 1.00 98.94 113 ILE A N 1
ATOM 905 C CA . ILE A 1 113 ? -7.333 -5.733 4.811 1.00 98.94 113 ILE A CA 1
ATOM 906 C C . ILE A 1 113 ? -7.138 -4.860 3.572 1.00 98.94 113 ILE A C 1
ATOM 908 O O . ILE A 1 113 ? -7.484 -5.269 2.467 1.00 98.94 113 ILE A O 1
ATOM 912 N N . ILE A 1 114 ? -6.558 -3.670 3.749 1.00 98.94 114 ILE A N 1
ATOM 913 C CA . ILE A 1 114 ? -6.274 -2.733 2.654 1.00 98.94 114 ILE A CA 1
ATOM 914 C C . ILE A 1 114 ? -4.759 -2.602 2.474 1.00 98.94 114 ILE A C 1
ATOM 916 O O . ILE A 1 114 ? -4.071 -1.977 3.284 1.00 98.94 114 ILE A O 1
ATOM 920 N N . GLY A 1 115 ? -4.241 -3.185 1.397 1.00 98.88 115 GLY A N 1
ATOM 921 C CA . GLY A 1 115 ? -2.876 -2.970 0.934 1.00 98.88 115 GLY A CA 1
ATOM 922 C C . GLY A 1 115 ? -2.707 -1.572 0.345 1.00 98.88 115 GLY A C 1
ATOM 923 O O . GLY A 1 115 ? -3.603 -1.057 -0.324 1.00 98.88 115 GLY A O 1
ATOM 924 N N . ASN A 1 116 ? -1.560 -0.948 0.608 1.00 98.88 116 ASN A N 1
ATOM 925 C CA . ASN A 1 116 ? -1.222 0.375 0.091 1.00 98.88 116 ASN A CA 1
ATOM 926 C C . ASN A 1 116 ? 0.208 0.369 -0.454 1.00 98.88 116 ASN A C 1
ATOM 928 O O . ASN A 1 116 ? 1.128 0.066 0.303 1.00 98.88 116 ASN A O 1
ATOM 932 N N . TYR A 1 117 ? 0.383 0.764 -1.720 1.00 98.69 117 TYR A N 1
ATOM 933 C CA . TYR A 1 117 ? 1.657 0.696 -2.455 1.00 98.69 117 TYR A CA 1
ATOM 934 C C . TYR A 1 117 ? 2.202 -0.739 -2.578 1.00 98.69 117 TYR A C 1
ATOM 936 O O . TYR A 1 117 ? 1.609 -1.682 -2.065 1.00 98.69 117 TYR A O 1
ATOM 944 N N . SER A 1 118 ? 3.287 -0.948 -3.323 1.00 98.81 118 SER A N 1
ATOM 945 C CA . SER A 1 118 ? 3.783 -2.283 -3.682 1.00 98.81 118 SER A CA 1
ATOM 946 C C . SER A 1 118 ? 4.108 -3.173 -2.469 1.00 98.81 118 SER A C 1
ATOM 948 O O . SER A 1 118 ? 3.711 -4.338 -2.425 1.00 98.81 118 SER A O 1
ATOM 950 N N . ASP A 1 119 ? 4.797 -2.632 -1.462 1.00 98.75 119 ASP A N 1
ATOM 951 C CA . ASP A 1 119 ? 5.183 -3.352 -0.242 1.00 98.75 119 ASP A CA 1
ATOM 952 C C . ASP A 1 119 ? 3.976 -3.654 0.661 1.00 98.75 119 ASP A C 1
ATOM 954 O O . ASP A 1 119 ? 3.792 -4.788 1.107 1.00 98.75 119 ASP A O 1
ATOM 958 N N . GLY A 1 120 ? 3.099 -2.672 0.878 1.00 98.81 120 GLY A N 1
ATOM 959 C CA . GLY A 1 120 ? 1.863 -2.871 1.627 1.00 98.81 120 GLY A CA 1
ATOM 960 C C . GLY A 1 120 ? 0.897 -3.822 0.919 1.00 98.81 120 GLY A C 1
ATOM 961 O O . GLY A 1 120 ? 0.226 -4.609 1.581 1.00 98.81 120 GLY A O 1
ATOM 962 N N . ASN A 1 121 ? 0.849 -3.805 -0.413 1.00 98.94 121 ASN A N 1
ATOM 963 C CA . ASN A 1 121 ? 0.015 -4.694 -1.220 1.00 98.94 121 ASN A CA 1
ATOM 964 C C . ASN A 1 121 ? 0.468 -6.155 -1.133 1.00 98.94 121 ASN A C 1
ATOM 966 O O . ASN A 1 121 ? -0.376 -7.044 -0.977 1.00 98.94 121 ASN A O 1
ATOM 970 N N . ILE A 1 122 ? 1.775 -6.431 -1.183 1.00 98.88 122 ILE A N 1
ATOM 971 C CA . ILE A 1 122 ? 2.259 -7.810 -1.036 1.00 98.88 122 ILE A CA 1
ATOM 972 C C . ILE A 1 122 ? 2.074 -8.322 0.398 1.00 98.88 122 ILE A C 1
ATOM 974 O O . ILE A 1 122 ? 1.589 -9.438 0.577 1.00 98.88 122 ILE A O 1
ATOM 978 N N . VAL A 1 123 ? 2.331 -7.495 1.421 1.00 98.88 123 VAL A N 1
ATOM 979 C CA . VAL A 1 123 ? 2.056 -7.855 2.827 1.00 98.88 123 VAL A CA 1
ATOM 980 C C . VAL A 1 123 ? 0.560 -8.105 3.046 1.00 98.88 123 VAL A C 1
ATOM 982 O O . VAL A 1 123 ? 0.185 -9.103 3.659 1.00 98.88 123 VAL A O 1
ATOM 985 N N . ALA A 1 124 ? -0.310 -7.250 2.501 1.00 98.88 124 ALA A N 1
ATOM 986 C CA . ALA A 1 124 ? -1.758 -7.435 2.559 1.00 98.88 124 ALA A CA 1
ATOM 987 C C . ALA A 1 124 ? -2.207 -8.738 1.891 1.00 98.88 124 ALA A C 1
ATOM 989 O O . ALA A 1 124 ? -3.076 -9.415 2.431 1.00 98.88 124 ALA A O 1
ATOM 990 N N . SER A 1 125 ? -1.593 -9.115 0.766 1.00 98.88 125 SER A N 1
ATOM 991 C CA . SER A 1 125 ? -1.907 -10.364 0.057 1.00 98.88 125 SER A CA 1
ATOM 992 C C . SER A 1 125 ? -1.578 -11.585 0.912 1.00 98.88 125 SER A C 1
ATOM 994 O O . SER A 1 125 ? -2.416 -12.470 1.090 1.00 98.88 125 SER A O 1
ATOM 996 N N . LEU A 1 126 ? -0.391 -11.594 1.525 1.00 98.81 126 LEU A N 1
ATOM 997 C CA . LEU A 1 126 ? 0.032 -12.670 2.419 1.00 98.81 126 LEU A CA 1
ATOM 998 C C . LEU A 1 126 ? -0.856 -12.758 3.673 1.00 98.81 126 LEU A C 1
ATOM 1000 O O . LEU A 1 126 ? -1.275 -13.851 4.057 1.00 98.81 126 LEU A O 1
ATOM 1004 N N . LEU A 1 127 ? -1.193 -11.619 4.290 1.00 98.69 127 LEU A N 1
ATOM 1005 C CA . LEU A 1 127 ? -2.079 -11.576 5.459 1.00 98.69 127 LEU A CA 1
ATOM 1006 C C . LEU A 1 127 ? -3.506 -12.023 5.126 1.00 98.69 127 LEU A C 1
ATOM 1008 O O . LEU A 1 127 ? -4.079 -12.815 5.872 1.00 98.69 127 LEU A O 1
ATOM 1012 N N . ALA A 1 128 ? -4.076 -11.541 4.022 1.00 98.75 128 ALA A N 1
ATOM 1013 C CA . ALA A 1 128 ? -5.424 -11.895 3.588 1.00 98.75 128 ALA A CA 1
ATOM 1014 C C . ALA A 1 128 ? -5.543 -13.393 3.303 1.00 98.75 128 ALA A C 1
ATOM 1016 O O . ALA A 1 128 ? -6.478 -14.034 3.786 1.00 98.75 128 ALA A O 1
ATOM 1017 N N . HIS A 1 129 ? -4.548 -13.966 2.616 1.00 98.50 129 HIS A N 1
ATOM 1018 C CA . HIS A 1 129 ? -4.468 -15.406 2.392 1.00 98.50 129 HIS A CA 1
ATOM 1019 C C . HIS A 1 129 ? -4.402 -16.181 3.713 1.00 98.50 129 HIS A C 1
ATOM 1021 O O . HIS A 1 129 ? -5.175 -17.111 3.937 1.00 98.50 129 HIS A O 1
ATOM 1027 N N . LYS A 1 130 ? -3.509 -15.767 4.620 1.00 98.19 130 LYS A N 1
ATOM 1028 C CA . LYS A 1 130 ? -3.291 -16.430 5.911 1.00 98.19 130 LYS A CA 1
ATOM 1029 C C . LYS A 1 130 ? -4.515 -16.384 6.828 1.00 98.19 130 LYS A C 1
ATOM 1031 O O . LYS A 1 130 ? -4.787 -17.353 7.533 1.00 98.19 130 LYS A O 1
ATOM 1036 N N . LEU A 1 131 ? -5.219 -15.256 6.861 1.00 97.81 131 LEU A N 1
ATOM 1037 C CA . LEU A 1 131 ? -6.317 -15.002 7.800 1.00 97.81 131 LEU A CA 1
ATOM 1038 C C . LEU A 1 131 ? -7.705 -15.272 7.193 1.00 97.81 131 LEU A C 1
ATOM 1040 O O . LEU A 1 131 ? -8.705 -15.261 7.921 1.00 97.81 131 LEU A O 1
ATOM 1044 N N . GLY A 1 132 ? -7.783 -15.518 5.881 1.00 98.31 132 GLY A N 1
ATOM 1045 C CA . GLY A 1 132 ? -9.038 -15.687 5.149 1.00 98.31 132 GLY A CA 1
ATOM 1046 C C . GLY A 1 132 ? -9.923 -14.449 5.285 1.00 98.31 132 GLY A C 1
ATOM 1047 O O . GLY A 1 132 ? -11.011 -14.528 5.866 1.00 98.31 132 GLY A O 1
ATOM 1048 N N . VAL A 1 133 ? -9.407 -13.300 4.844 1.00 98.56 133 VAL A N 1
ATOM 1049 C CA . VAL A 1 133 ? -10.039 -11.978 4.977 1.00 98.56 133 VAL A CA 1
ATOM 1050 C C . VAL A 1 133 ? -10.127 -11.313 3.613 1.00 98.56 133 VAL A C 1
ATOM 1052 O O . VAL A 1 133 ? -9.194 -11.432 2.825 1.00 98.56 133 VAL A O 1
ATOM 1055 N N . THR A 1 134 ? -11.216 -10.582 3.368 1.00 98.88 134 THR A N 1
ATOM 1056 C CA . THR A 1 134 ? -11.380 -9.776 2.158 1.00 98.88 134 THR A CA 1
ATOM 1057 C C . THR A 1 134 ? -10.229 -8.783 2.012 1.00 98.88 134 THR A C 1
ATOM 1059 O O . THR A 1 134 ? -9.896 -8.049 2.949 1.00 98.88 134 THR A O 1
ATOM 1062 N N . GLN A 1 135 ? -9.642 -8.730 0.825 1.00 98.88 135 GLN A N 1
ATOM 1063 C CA . GLN A 1 135 ? -8.510 -7.885 0.497 1.00 98.88 135 GLN A CA 1
ATOM 1064 C C . GLN A 1 135 ? -8.904 -6.777 -0.480 1.00 98.88 135 GLN A C 1
ATOM 1066 O O . GLN A 1 135 ? -9.489 -7.028 -1.529 1.00 98.88 135 GLN A O 1
ATOM 1071 N N . CYS A 1 136 ? -8.470 -5.562 -0.170 1.00 98.88 136 CYS A N 1
ATOM 1072 C CA . CYS A 1 136 ? -8.408 -4.437 -1.091 1.00 98.88 136 CYS A CA 1
ATOM 1073 C C . CYS A 1 136 ? -6.946 -4.066 -1.346 1.00 98.88 136 CYS A C 1
ATOM 1075 O O . CYS A 1 136 ? -6.120 -4.165 -0.435 1.00 98.88 136 CYS A O 1
ATOM 1077 N N . THR A 1 137 ? -6.620 -3.583 -2.541 1.00 98.94 137 THR A N 1
ATOM 1078 C CA . THR A 1 137 ? -5.330 -2.926 -2.803 1.00 98.94 137 THR A CA 1
ATOM 1079 C C . THR A 1 137 ? -5.514 -1.541 -3.399 1.00 98.94 137 THR A C 1
ATOM 1081 O O . THR A 1 137 ? -6.371 -1.336 -4.261 1.00 98.94 137 THR A O 1
ATOM 1084 N N . ILE A 1 138 ? -4.654 -0.613 -2.981 1.00 98.81 138 ILE A N 1
ATOM 1085 C CA . ILE A 1 138 ? -4.538 0.744 -3.519 1.00 98.81 138 ILE A CA 1
ATOM 1086 C C . ILE A 1 138 ? -3.080 0.945 -3.931 1.00 98.81 138 ILE A C 1
ATOM 1088 O O . ILE A 1 138 ? -2.182 0.944 -3.088 1.00 98.81 138 ILE A O 1
ATOM 1092 N N . ALA A 1 139 ? -2.812 1.092 -5.230 1.00 98.19 139 ALA A N 1
ATOM 1093 C CA . ALA A 1 139 ? -1.435 1.206 -5.713 1.00 98.19 139 ALA A CA 1
ATOM 1094 C C . ALA A 1 139 ? -0.773 2.521 -5.290 1.00 98.19 139 ALA A C 1
ATOM 1096 O O . ALA A 1 139 ? 0.415 2.520 -4.980 1.00 98.19 139 ALA A O 1
ATOM 1097 N N . HIS A 1 140 ? -1.521 3.631 -5.269 1.00 96.75 140 HIS A N 1
ATOM 1098 C CA . HIS A 1 140 ? -1.024 5.019 -5.172 1.00 96.75 140 HIS A CA 1
ATOM 1099 C C . HIS A 1 140 ? -0.144 5.449 -6.354 1.00 96.75 140 HIS A C 1
ATOM 1101 O O . HIS A 1 140 ? -0.313 6.543 -6.886 1.00 96.75 140 HIS A O 1
ATOM 1107 N N . ALA A 1 141 ? 0.798 4.605 -6.768 1.00 95.06 141 ALA A N 1
ATOM 1108 C CA . ALA A 1 141 ? 1.603 4.749 -7.967 1.00 95.06 141 ALA A CA 1
ATOM 1109 C C . ALA A 1 141 ? 2.148 3.384 -8.400 1.00 95.06 141 ALA A C 1
ATOM 1111 O O . ALA A 1 141 ? 2.545 2.582 -7.557 1.00 95.06 141 ALA A O 1
ATOM 1112 N N . LEU A 1 142 ? 2.264 3.165 -9.710 1.00 98.12 142 LEU A N 1
ATOM 1113 C CA . LEU A 1 142 ? 2.992 2.026 -10.271 1.00 98.12 142 LEU A CA 1
ATOM 1114 C C . LEU A 1 142 ? 4.310 2.517 -10.878 1.00 98.12 142 LEU A C 1
ATOM 1116 O O . LEU A 1 142 ? 4.331 3.317 -11.818 1.00 98.12 142 LEU A O 1
ATOM 1120 N N . GLU A 1 143 ? 5.439 2.065 -10.325 1.00 98.38 143 GLU A N 1
ATOM 1121 C CA . GLU A 1 143 ? 6.746 2.629 -10.689 1.00 98.38 143 GLU A CA 1
ATOM 1122 C C . GLU A 1 143 ? 7.131 2.326 -12.144 1.00 98.38 143 GLU A C 1
ATOM 1124 O O . GLU A 1 143 ? 7.810 3.135 -12.776 1.00 98.38 143 GLU A O 1
ATOM 1129 N N . LYS A 1 144 ? 6.604 1.247 -12.736 1.00 98.56 144 LYS A N 1
ATOM 1130 C CA . LYS A 1 144 ? 6.861 0.892 -14.139 1.00 98.56 144 LYS A CA 1
ATOM 1131 C C . LYS A 1 144 ? 6.495 2.012 -15.120 1.00 98.56 144 LYS A C 1
ATOM 1133 O O . LYS A 1 144 ? 7.193 2.213 -16.106 1.00 98.56 144 LYS A O 1
ATOM 1138 N N . THR A 1 145 ? 5.437 2.781 -14.842 1.00 97.25 145 THR A N 1
ATOM 1139 C CA . THR A 1 145 ? 5.059 3.936 -15.679 1.00 97.25 145 THR A CA 1
ATOM 1140 C C . THR A 1 145 ? 5.822 5.212 -15.346 1.00 97.25 145 THR A C 1
ATOM 1142 O O . THR A 1 145 ? 5.916 6.107 -16.181 1.00 97.25 145 THR A O 1
ATOM 1145 N N . LYS A 1 146 ? 6.374 5.318 -14.133 1.00 97.06 146 LYS A N 1
ATOM 1146 C CA . LYS A 1 146 ? 7.171 6.477 -13.701 1.00 97.06 146 LYS A CA 1
ATOM 1147 C C . LYS A 1 146 ? 8.621 6.398 -14.169 1.00 97.06 146 LYS A C 1
ATOM 1149 O O . LYS A 1 146 ? 9.270 7.431 -14.314 1.00 97.06 146 LYS A O 1
ATOM 1154 N N . TYR A 1 147 ? 9.110 5.188 -14.417 1.00 98.25 147 TYR A N 1
ATOM 1155 C CA . TYR A 1 147 ? 10.429 4.915 -14.968 1.00 98.25 147 TYR A CA 1
ATOM 1156 C C . TYR A 1 147 ? 10.260 4.254 -16.343 1.00 98.25 147 TYR A C 1
ATOM 1158 O O . TYR A 1 147 ? 10.137 3.030 -16.412 1.00 98.25 147 TYR A O 1
ATOM 1166 N N . PRO A 1 148 ? 10.228 5.035 -17.440 1.00 98.06 148 PRO A N 1
ATOM 1167 C CA . PRO A 1 148 ? 10.070 4.494 -18.786 1.00 98.06 148 PRO A CA 1
ATOM 1168 C C . PRO A 1 148 ? 11.110 3.418 -19.097 1.00 98.06 148 PRO A C 1
ATOM 1170 O O . PRO A 1 148 ? 12.271 3.539 -18.700 1.00 98.06 148 PRO A O 1
ATOM 1173 N N . ASP A 1 149 ? 10.678 2.368 -19.793 1.00 98.06 149 ASP A N 1
ATOM 1174 C CA . ASP A 1 149 ? 11.495 1.214 -20.186 1.00 98.06 149 ASP A CA 1
ATOM 1175 C C . ASP A 1 149 ? 12.178 0.480 -19.011 1.00 98.06 149 ASP A C 1
ATOM 1177 O O . ASP A 1 149 ? 13.124 -0.294 -19.200 1.00 98.06 149 ASP A O 1
ATOM 1181 N N . SER A 1 150 ? 11.714 0.707 -17.776 1.00 98.56 150 SER A N 1
ATOM 1182 C CA . SER A 1 150 ? 12.265 0.056 -16.583 1.00 98.56 150 SER A CA 1
ATOM 1183 C C . SER A 1 150 ? 12.042 -1.451 -16.565 1.00 98.56 150 SER A C 1
ATOM 1185 O O . SER A 1 150 ? 12.810 -2.155 -15.918 1.00 98.56 150 SER A O 1
ATOM 1187 N N . ASP A 1 151 ? 11.053 -1.959 -17.300 1.00 98.38 151 ASP A N 1
ATOM 1188 C CA . ASP A 1 151 ? 10.836 -3.387 -17.494 1.00 98.38 151 ASP A CA 1
ATOM 1189 C C . ASP A 1 151 ? 11.868 -3.996 -18.452 1.00 98.38 151 ASP A C 1
ATOM 1191 O O . ASP A 1 151 ? 12.599 -4.910 -18.076 1.00 98.38 151 ASP A O 1
ATOM 1195 N N . ILE A 1 152 ? 12.023 -3.469 -19.666 1.00 98.56 152 ILE A N 1
ATOM 1196 C CA . ILE A 1 152 ? 12.968 -4.025 -20.643 1.00 98.56 152 ILE A CA 1
ATOM 1197 C C . ILE A 1 152 ? 14.435 -3.828 -20.221 1.00 98.56 152 ILE A C 1
ATOM 1199 O O . ILE A 1 152 ? 15.278 -4.691 -20.493 1.00 98.56 152 ILE A O 1
ATOM 1203 N N . TYR A 1 153 ? 14.749 -2.743 -19.503 1.00 98.62 153 TYR A N 1
ATOM 1204 C CA . TYR A 1 153 ? 16.096 -2.431 -19.010 1.00 98.62 153 TYR A CA 1
ATOM 1205 C C . TYR A 1 153 ? 16.309 -2.709 -17.518 1.00 98.62 153 TYR A C 1
ATOM 1207 O O . TYR A 1 153 ? 17.328 -2.278 -16.968 1.00 98.62 153 TYR A O 1
ATOM 1215 N N . TRP A 1 154 ? 15.417 -3.473 -16.879 1.00 98.69 154 TRP A N 1
ATOM 1216 C CA . TRP A 1 154 ? 15.421 -3.729 -15.432 1.00 98.69 154 TRP A CA 1
ATOM 1217 C C . TRP A 1 154 ? 16.799 -4.112 -14.876 1.00 98.69 154 TRP A C 1
ATOM 1219 O O . TRP A 1 154 ? 17.228 -3.566 -13.867 1.00 98.69 154 TRP A O 1
ATOM 1229 N N . LYS A 1 155 ? 17.562 -4.953 -15.590 1.00 98.62 155 LYS A N 1
ATOM 1230 C CA . LYS A 1 155 ? 18.900 -5.409 -15.166 1.00 98.62 155 LYS A CA 1
ATOM 1231 C C . LYS A 1 155 ? 19.884 -4.275 -14.880 1.00 98.62 155 LYS A C 1
ATOM 1233 O O . LYS A 1 155 ? 20.731 -4.422 -14.013 1.00 98.62 155 LYS A O 1
ATOM 1238 N N . LYS A 1 156 ? 19.803 -3.159 -15.614 1.00 98.50 156 LYS A N 1
ATOM 1239 C CA . LYS A 1 156 ? 20.683 -1.992 -15.405 1.00 98.50 156 LYS A CA 1
ATOM 1240 C C . LYS A 1 156 ? 20.250 -1.140 -14.209 1.00 98.50 156 LYS A C 1
ATOM 1242 O O . LYS A 1 156 ? 21.021 -0.314 -13.736 1.00 98.50 156 LYS A O 1
ATOM 1247 N N . LEU A 1 157 ? 18.998 -1.294 -13.789 1.00 98.31 157 LEU A N 1
ATOM 1248 C CA . LEU A 1 157 ? 18.349 -0.535 -12.724 1.00 98.31 157 LEU A CA 1
ATOM 1249 C C . LEU A 1 157 ? 18.277 -1.341 -11.419 1.00 98.31 157 LEU A C 1
ATOM 1251 O O . LEU A 1 157 ? 17.967 -0.772 -10.374 1.00 98.31 157 LEU A O 1
ATOM 1255 N N . GLU A 1 158 ? 18.579 -2.638 -11.481 1.00 98.31 158 GLU A N 1
ATOM 1256 C CA . GLU A 1 158 ? 18.345 -3.598 -10.408 1.00 98.31 158 GLU A CA 1
ATOM 1257 C C . GLU A 1 158 ? 19.104 -3.255 -9.128 1.00 98.31 158 GLU A C 1
ATOM 1259 O O . GLU A 1 158 ? 18.477 -3.170 -8.080 1.00 98.31 158 GLU A O 1
ATOM 1264 N N . ASP A 1 159 ? 20.401 -2.948 -9.218 1.00 97.94 159 ASP A N 1
ATOM 1265 C CA . ASP A 1 159 ? 21.238 -2.623 -8.051 1.00 97.94 159 ASP A CA 1
ATOM 1266 C C . ASP A 1 159 ? 20.772 -1.373 -7.285 1.00 97.94 159 ASP A C 1
ATOM 1268 O O . ASP A 1 159 ? 21.194 -1.150 -6.154 1.00 97.94 159 ASP A O 1
ATOM 1272 N N . LYS A 1 160 ? 19.942 -0.526 -7.909 1.00 97.56 160 LYS A N 1
ATOM 1273 C CA . LYS A 1 160 ? 19.474 0.739 -7.330 1.00 97.56 160 LYS A CA 1
ATOM 1274 C C . LYS A 1 160 ? 18.000 0.719 -6.936 1.00 97.56 160 LYS A C 1
ATOM 1276 O O . LYS A 1 160 ? 17.627 1.361 -5.959 1.00 97.56 160 LYS A O 1
ATOM 1281 N N . TYR A 1 161 ? 17.156 0.091 -7.747 1.00 98.50 161 TYR A N 1
ATOM 1282 C CA . TYR A 1 161 ? 15.701 0.182 -7.613 1.00 98.50 161 TYR A CA 1
ATOM 1283 C C . TYR A 1 161 ? 15.038 -1.159 -7.310 1.00 98.50 161 TYR A C 1
ATOM 1285 O O . TYR A 1 161 ? 13.876 -1.166 -6.915 1.00 98.50 161 TYR A O 1
ATOM 1293 N N . HIS A 1 162 ? 15.746 -2.278 -7.504 1.00 98.75 162 HIS A N 1
ATOM 1294 C CA . HIS A 1 162 ? 15.218 -3.627 -7.295 1.00 98.75 162 HIS A CA 1
ATOM 1295 C C . HIS A 1 162 ? 13.854 -3.846 -7.972 1.00 98.75 162 HIS A C 1
ATOM 1297 O O . HIS A 1 162 ? 12.914 -4.396 -7.388 1.00 98.75 162 HIS A O 1
ATOM 1303 N N . PHE A 1 163 ? 13.730 -3.374 -9.218 1.00 98.75 163 PHE A N 1
ATOM 1304 C CA . PHE A 1 163 ? 12.478 -3.443 -9.968 1.00 98.75 163 PHE A CA 1
ATOM 1305 C C . PHE A 1 163 ? 12.031 -4.879 -10.239 1.00 98.75 163 PHE A C 1
ATOM 1307 O O . PHE A 1 163 ? 10.831 -5.115 -10.368 1.00 98.75 163 PHE A O 1
ATOM 1314 N N . SER A 1 164 ? 12.952 -5.850 -10.266 1.00 98.75 164 SER A N 1
ATOM 1315 C CA . SER A 1 164 ? 12.573 -7.260 -10.358 1.00 98.75 164 SER A CA 1
ATOM 1316 C C . SER A 1 164 ? 11.651 -7.686 -9.207 1.00 98.75 164 SER A C 1
ATOM 1318 O O . SER A 1 164 ? 10.614 -8.311 -9.448 1.00 98.75 164 SER A O 1
ATOM 1320 N N . CYS A 1 165 ? 11.968 -7.282 -7.973 1.00 98.81 165 CYS A N 1
ATOM 1321 C CA . CYS A 1 165 ? 11.146 -7.531 -6.794 1.00 98.81 165 CYS A CA 1
ATOM 1322 C C . CYS A 1 165 ? 9.834 -6.754 -6.873 1.00 98.81 165 CYS A C 1
ATOM 1324 O O . CYS A 1 165 ? 8.765 -7.340 -6.702 1.00 98.81 165 CYS A O 1
ATOM 1326 N N . GLN A 1 166 ? 9.909 -5.457 -7.181 1.00 98.88 166 GLN A N 1
ATOM 1327 C CA . GLN A 1 166 ? 8.737 -4.589 -7.171 1.00 98.88 166 GLN A CA 1
ATOM 1328 C C . GLN A 1 166 ? 7.680 -5.018 -8.193 1.00 98.88 166 GLN A C 1
ATOM 1330 O O . GLN A 1 166 ? 6.526 -5.215 -7.828 1.00 98.88 166 GLN A O 1
ATOM 1335 N N . PHE A 1 167 ? 8.064 -5.239 -9.452 1.00 98.81 167 PHE A N 1
ATOM 1336 C CA . PHE A 1 167 ? 7.106 -5.624 -10.493 1.00 98.81 167 PHE A CA 1
ATOM 1337 C C . PHE A 1 167 ? 6.514 -7.011 -10.249 1.00 98.81 167 PHE A C 1
ATOM 1339 O O . PHE A 1 167 ? 5.359 -7.261 -10.585 1.00 98.81 167 PHE A O 1
ATOM 1346 N N . THR A 1 168 ? 7.279 -7.904 -9.615 1.00 98.88 168 THR A N 1
ATOM 1347 C CA . THR A 1 168 ? 6.764 -9.205 -9.180 1.00 98.88 168 THR A CA 1
ATOM 1348 C C . THR A 1 168 ? 5.738 -9.041 -8.057 1.00 98.88 168 THR A C 1
ATOM 1350 O O . THR A 1 168 ? 4.669 -9.643 -8.124 1.00 98.88 168 THR A O 1
ATOM 1353 N N . ALA A 1 169 ? 6.018 -8.199 -7.057 1.00 98.88 169 ALA A N 1
ATOM 1354 C CA . ALA A 1 169 ? 5.090 -7.900 -5.968 1.00 98.88 169 ALA A CA 1
ATOM 1355 C C . ALA A 1 169 ? 3.794 -7.245 -6.477 1.00 98.88 169 ALA A C 1
ATOM 1357 O O . ALA A 1 169 ? 2.705 -7.662 -6.079 1.00 98.88 169 ALA A O 1
ATOM 1358 N N . ASP A 1 170 ? 3.906 -6.288 -7.402 1.00 98.88 170 ASP A N 1
ATOM 1359 C CA . ASP A 1 170 ? 2.763 -5.617 -8.025 1.00 98.88 170 ASP A CA 1
ATOM 1360 C C . ASP A 1 170 ? 1.872 -6.618 -8.772 1.00 98.88 170 ASP A C 1
ATOM 1362 O O . ASP A 1 170 ? 0.661 -6.641 -8.555 1.00 98.88 170 ASP A O 1
ATOM 1366 N N . LEU A 1 171 ? 2.464 -7.489 -9.602 1.00 98.75 171 LEU A N 1
ATOM 1367 C CA . LEU A 1 171 ? 1.732 -8.528 -10.337 1.00 98.75 171 LEU A CA 1
ATOM 1368 C C . LEU A 1 171 ? 1.022 -9.521 -9.421 1.00 98.75 171 LEU A C 1
ATOM 1370 O O . LEU A 1 171 ? -0.114 -9.910 -9.703 1.00 98.75 171 LEU A O 1
ATOM 1374 N N . ILE A 1 172 ? 1.689 -9.952 -8.348 1.00 98.81 172 ILE A N 1
ATOM 1375 C CA . ILE A 1 172 ? 1.085 -10.856 -7.370 1.00 98.81 172 ILE A CA 1
ATOM 1376 C C . ILE A 1 172 ? -0.120 -10.164 -6.742 1.00 98.81 172 ILE A C 1
ATOM 1378 O O . ILE A 1 172 ? -1.223 -10.701 -6.789 1.00 98.81 172 ILE A O 1
ATOM 1382 N N . ALA A 1 173 ? 0.063 -8.962 -6.201 1.00 98.81 173 ALA A N 1
ATOM 1383 C CA . ALA A 1 173 ? -0.986 -8.318 -5.430 1.00 98.81 173 ALA A CA 1
ATOM 1384 C C . ALA A 1 173 ? -2.187 -7.872 -6.278 1.00 98.81 173 ALA A C 1
ATOM 1386 O O . ALA A 1 173 ? -3.323 -8.061 -5.843 1.00 98.81 173 ALA A O 1
ATOM 1387 N N . MET A 1 174 ? -1.972 -7.360 -7.500 1.00 98.44 174 MET A N 1
ATOM 1388 C CA . MET A 1 174 ? -3.078 -6.954 -8.387 1.00 98.44 174 MET A CA 1
ATOM 1389 C C . MET A 1 174 ? -3.982 -8.133 -8.782 1.00 98.44 174 MET A C 1
ATOM 1391 O O . MET A 1 174 ? -5.181 -7.963 -9.003 1.00 98.44 174 MET A O 1
ATOM 1395 N N . ASN A 1 175 ? -3.426 -9.345 -8.851 1.00 98.69 175 ASN A N 1
ATOM 1396 C CA . ASN A 1 175 ? -4.191 -10.544 -9.184 1.00 98.69 175 ASN A CA 1
ATOM 1397 C C . ASN A 1 175 ? -4.751 -11.253 -7.950 1.00 98.69 175 ASN A C 1
ATOM 1399 O O . ASN A 1 175 ? -5.824 -11.843 -8.040 1.00 98.69 175 ASN A O 1
ATOM 1403 N N . HIS A 1 176 ? -4.048 -11.183 -6.818 1.00 98.81 176 HIS A N 1
ATOM 1404 C CA . HIS A 1 176 ? -4.427 -11.852 -5.576 1.00 98.81 176 HIS A CA 1
ATOM 1405 C C . HIS A 1 176 ? -5.605 -11.176 -4.861 1.00 98.81 176 HIS A C 1
ATOM 1407 O O . HIS A 1 176 ? -6.386 -11.849 -4.199 1.00 98.81 176 HIS A O 1
ATOM 1413 N N . THR A 1 177 ? -5.724 -9.852 -4.971 1.00 98.88 177 THR A N 1
ATOM 1414 C CA . THR A 1 177 ? -6.748 -9.081 -4.258 1.00 98.88 177 THR A CA 1
ATOM 1415 C C . THR A 1 177 ? -8.176 -9.351 -4.749 1.00 98.88 177 THR A C 1
ATOM 1417 O O . THR A 1 177 ? -8.389 -9.649 -5.932 1.00 98.88 177 THR A O 1
ATOM 1420 N N . ASP A 1 178 ? -9.156 -9.176 -3.854 1.00 98.88 178 ASP A N 1
ATOM 1421 C CA . ASP A 1 178 ? -10.580 -9.279 -4.188 1.00 98.88 178 ASP A CA 1
ATOM 1422 C C . ASP A 1 178 ? -11.062 -8.057 -4.980 1.00 98.88 178 ASP A C 1
ATOM 1424 O O . ASP A 1 178 ? -11.852 -8.201 -5.912 1.00 98.88 178 ASP A O 1
ATOM 1428 N N . PHE A 1 179 ? -10.585 -6.853 -4.636 1.00 98.94 179 PHE A N 1
ATOM 1429 C CA . PHE A 1 179 ? -10.899 -5.627 -5.372 1.00 98.94 179 PHE A CA 1
ATOM 1430 C C . PHE A 1 179 ? -9.789 -4.575 -5.313 1.00 98.94 179 PHE A C 1
ATOM 1432 O O . PHE A 1 179 ? -9.007 -4.491 -4.367 1.00 98.94 179 PHE A O 1
ATOM 1439 N N . ILE A 1 180 ? -9.734 -3.741 -6.348 1.00 98.94 180 ILE A N 1
ATOM 1440 C CA . ILE A 1 180 ? -8.746 -2.674 -6.499 1.00 98.94 180 ILE A CA 1
ATOM 1441 C C . ILE A 1 180 ? -9.474 -1.339 -6.451 1.00 98.94 180 ILE A C 1
ATOM 1443 O O . ILE A 1 180 ? -10.401 -1.112 -7.231 1.00 98.94 180 ILE A O 1
ATOM 1447 N N . ILE A 1 181 ? -9.024 -0.441 -5.575 1.00 98.88 181 ILE A N 1
ATOM 1448 C CA . ILE A 1 181 ? -9.450 0.958 -5.601 1.00 98.88 181 ILE A CA 1
ATOM 1449 C C . ILE A 1 181 ? -8.405 1.789 -6.343 1.00 98.88 181 ILE A C 1
ATOM 1451 O O . ILE A 1 181 ? -7.215 1.734 -6.028 1.00 98.88 181 ILE A O 1
ATOM 1455 N N . THR A 1 182 ? -8.870 2.598 -7.293 1.00 98.69 182 THR A N 1
ATOM 1456 C CA . THR A 1 182 ? -8.064 3.631 -7.954 1.00 98.69 182 THR A CA 1
ATOM 1457 C C . THR A 1 182 ? -8.651 5.016 -7.713 1.00 98.69 182 THR A C 1
ATOM 1459 O O . THR A 1 182 ? -9.853 5.181 -7.487 1.00 98.69 182 THR A O 1
ATOM 1462 N N . SER A 1 183 ? -7.799 6.040 -7.773 1.00 97.31 183 SER A N 1
ATOM 1463 C CA . SER A 1 183 ? -8.243 7.428 -7.578 1.00 97.31 183 SER A CA 1
ATOM 1464 C C . SER A 1 183 ? -8.885 8.009 -8.838 1.00 97.31 183 SER A C 1
ATOM 1466 O O . SER A 1 183 ? -9.691 8.940 -8.761 1.00 97.31 183 SER A O 1
ATOM 1468 N N . THR A 1 184 ? -8.513 7.484 -10.010 1.00 97.81 184 THR A N 1
ATOM 1469 C CA . THR A 1 184 ? -8.953 7.988 -11.316 1.00 97.81 184 THR A CA 1
ATOM 1470 C C . THR A 1 184 ? -9.144 6.861 -12.329 1.00 97.81 184 THR A C 1
ATOM 1472 O O . THR A 1 184 ? -8.570 5.779 -12.203 1.00 97.81 184 THR A O 1
ATOM 1475 N N . TYR A 1 185 ? -9.900 7.150 -13.391 1.00 97.31 185 TYR A N 1
ATOM 1476 C CA . TYR A 1 185 ? -9.997 6.276 -14.564 1.00 97.31 185 TYR A CA 1
ATOM 1477 C C . TYR A 1 185 ? -8.646 6.110 -15.277 1.00 97.31 185 TYR A C 1
ATOM 1479 O O . TYR A 1 185 ? -8.295 5.012 -15.703 1.00 97.31 185 TYR A O 1
ATOM 1487 N N . GLN A 1 186 ? -7.867 7.195 -15.362 1.00 96.81 186 GLN A N 1
ATOM 1488 C CA . GLN A 1 186 ? -6.556 7.216 -16.017 1.00 96.81 186 GLN A CA 1
ATOM 1489 C C . GLN A 1 186 ? -5.577 6.214 -15.395 1.00 96.81 186 GLN A C 1
ATOM 1491 O O . GLN A 1 186 ? -4.766 5.623 -16.107 1.00 96.81 186 GLN A O 1
ATOM 1496 N N . GLU A 1 187 ? -5.666 5.993 -14.084 1.00 97.50 187 GLU A N 1
ATOM 1497 C CA . GLU A 1 187 ? -4.863 4.993 -13.382 1.00 97.50 187 GLU A CA 1
ATOM 1498 C C . GLU A 1 187 ? -5.100 3.577 -13.938 1.00 97.50 187 GLU A C 1
ATOM 1500 O O . GLU A 1 187 ? -4.153 2.803 -14.048 1.00 97.50 187 GLU A O 1
ATOM 1505 N N . ILE A 1 188 ? -6.325 3.262 -14.375 1.00 98.31 188 ILE A N 1
ATOM 1506 C CA . ILE A 1 188 ? -6.686 1.953 -14.933 1.00 98.31 188 ILE A CA 1
ATOM 1507 C C . ILE A 1 188 ? -6.367 1.901 -16.430 1.00 98.31 188 ILE A C 1
ATOM 1509 O O . ILE A 1 188 ? -5.458 1.180 -16.829 1.00 98.31 188 ILE A O 1
ATOM 1513 N N . ALA A 1 189 ? -7.091 2.690 -17.232 1.00 97.81 189 ALA A N 1
ATOM 1514 C CA . ALA A 1 189 ? -7.159 2.577 -18.695 1.00 97.81 189 ALA A CA 1
ATOM 1515 C C . ALA A 1 189 ? -6.764 3.874 -19.426 1.00 97.81 189 ALA A C 1
ATOM 1517 O O . ALA A 1 189 ? -7.127 4.092 -20.579 1.00 97.81 189 ALA A O 1
ATOM 1518 N N . GLY A 1 190 ? -6.070 4.780 -18.734 1.00 97.06 190 GLY A N 1
ATOM 1519 C CA . GLY A 1 190 ? -5.433 5.927 -19.367 1.00 97.06 190 GLY A CA 1
ATOM 1520 C C . GLY A 1 190 ? -6.414 6.909 -20.005 1.00 97.06 190 GLY A C 1
ATOM 1521 O O . GLY A 1 190 ? -7.379 7.364 -19.387 1.00 97.06 190 GLY A O 1
ATOM 1522 N N . SER A 1 191 ? -6.113 7.283 -21.242 1.00 96.69 191 SER A N 1
ATOM 1523 C CA . SER A 1 191 ? -6.925 8.151 -22.087 1.00 96.69 191 SER A CA 1
ATOM 1524 C C . SER A 1 191 ? -7.031 7.558 -23.495 1.00 96.69 191 SER A C 1
ATOM 1526 O O . SER A 1 191 ? -6.553 6.461 -23.757 1.00 96.69 191 SER A O 1
ATOM 1528 N N . LYS A 1 192 ? -7.631 8.292 -24.438 1.00 96.06 192 LYS A N 1
ATOM 1529 C CA . LYS A 1 192 ? -7.644 7.865 -25.846 1.00 96.06 192 LYS A CA 1
ATOM 1530 C C . LYS A 1 192 ? -6.243 7.786 -26.460 1.00 96.06 192 LYS A C 1
ATOM 1532 O O . LYS A 1 192 ? -6.034 6.983 -27.361 1.00 96.06 192 LYS A O 1
ATOM 1537 N N . ASP A 1 193 ? -5.320 8.618 -25.981 1.00 96.75 193 ASP A N 1
ATOM 1538 C CA . ASP A 1 193 ? -4.008 8.820 -26.602 1.00 96.75 193 ASP A CA 1
ATOM 1539 C C . ASP A 1 193 ? -2.865 8.196 -25.787 1.00 96.75 193 ASP A C 1
ATOM 1541 O O . ASP A 1 193 ? -1.737 8.095 -26.268 1.00 96.75 193 ASP A O 1
ATOM 1545 N N . THR A 1 194 ? -3.128 7.799 -24.538 1.00 96.06 194 THR A N 1
ATOM 1546 C CA . THR A 1 194 ? -2.106 7.324 -23.600 1.00 96.06 194 THR A CA 1
ATOM 1547 C C . THR A 1 194 ? -2.593 6.131 -22.790 1.00 96.06 194 THR A C 1
ATOM 1549 O O . THR A 1 194 ? -3.711 6.135 -22.286 1.00 96.06 194 THR A O 1
ATOM 1552 N N . VAL A 1 195 ? -1.715 5.139 -22.631 1.00 97.06 195 VAL A N 1
ATOM 1553 C CA . VAL A 1 195 ? -1.966 3.918 -21.852 1.00 97.06 195 VAL A CA 1
ATOM 1554 C C . VAL A 1 195 ? -2.121 4.220 -20.355 1.00 97.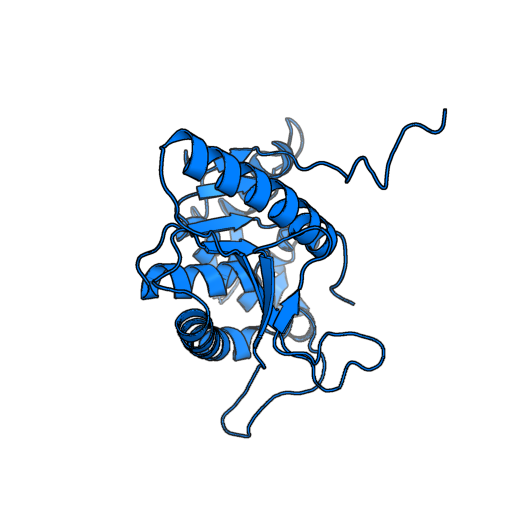06 195 VAL A C 1
ATOM 1556 O O . VAL A 1 195 ? -1.445 5.102 -19.812 1.00 97.06 195 VAL A O 1
ATOM 1559 N N . GLY A 1 196 ? -3.008 3.488 -19.684 1.00 97.88 196 GLY A N 1
ATOM 1560 C CA . GLY A 1 196 ? -3.193 3.543 -18.234 1.00 97.88 196 GLY A CA 1
ATOM 1561 C C . GLY A 1 196 ? -2.037 2.945 -17.435 1.00 97.88 196 GLY A C 1
ATOM 1562 O O . GLY A 1 196 ? -1.174 2.240 -17.966 1.00 97.88 196 GLY A O 1
ATOM 1563 N N . GLN A 1 197 ? -2.013 3.209 -16.125 1.00 98.44 197 GLN A N 1
ATOM 1564 C CA . GLN A 1 197 ? -0.959 2.668 -15.261 1.00 98.44 197 GLN A CA 1
ATOM 1565 C C . GLN A 1 197 ? -1.092 1.148 -15.130 1.00 98.44 197 GLN A C 1
ATOM 1567 O O . GLN A 1 197 ? -0.144 0.431 -15.460 1.00 98.44 197 GLN A O 1
ATOM 1572 N N . TYR A 1 198 ? -2.266 0.647 -14.734 1.00 98.69 198 TYR A N 1
ATOM 1573 C CA . TYR A 1 198 ? -2.540 -0.794 -14.698 1.00 98.69 198 TYR A CA 1
ATOM 1574 C C . TYR A 1 198 ? -2.519 -1.413 -16.097 1.00 98.69 198 TYR A C 1
ATOM 1576 O O . TYR A 1 198 ? -1.884 -2.445 -16.274 1.00 98.69 198 TYR A O 1
ATOM 1584 N N . GLU A 1 199 ? -3.106 -0.757 -17.102 1.00 98.62 199 GLU A N 1
ATOM 1585 C CA . GLU A 1 199 ? -3.068 -1.219 -18.500 1.00 98.62 199 GLU A CA 1
ATOM 1586 C C . GLU A 1 199 ? -1.638 -1.479 -19.001 1.00 98.62 199 GLU A C 1
ATOM 1588 O O . GLU A 1 199 ? -1.375 -2.465 -19.688 1.00 98.62 199 GLU A O 1
ATOM 1593 N N . SER A 1 200 ? -0.661 -0.661 -18.590 1.00 98.38 200 SER A N 1
ATOM 1594 C CA . SER A 1 200 ? 0.743 -0.889 -18.953 1.00 98.38 200 SER A CA 1
ATOM 1595 C C . SER A 1 200 ? 1.327 -2.204 -18.403 1.00 98.38 200 SER A C 1
ATOM 1597 O O . SER A 1 200 ? 2.405 -2.615 -18.835 1.00 98.38 200 SER A O 1
ATOM 1599 N N . HIS A 1 201 ? 0.646 -2.867 -17.462 1.00 98.62 201 HIS A N 1
ATOM 1600 C CA . HIS A 1 201 ? 1.009 -4.168 -16.890 1.00 98.62 201 HIS A CA 1
ATOM 1601 C C . HIS A 1 201 ? 0.259 -5.338 -17.548 1.00 98.62 201 HIS A C 1
ATOM 1603 O O . HIS A 1 201 ? 0.550 -6.490 -17.223 1.00 98.62 201 HIS A O 1
ATOM 1609 N N . SER A 1 202 ? -0.652 -5.084 -18.498 1.00 98.50 202 SER A N 1
ATOM 1610 C CA . SER A 1 202 ? -1.368 -6.141 -19.220 1.00 98.50 202 SER A CA 1
ATOM 1611 C C . SER A 1 202 ? -0.413 -7.052 -19.991 1.00 98.50 202 SER A C 1
ATOM 1613 O O . SER A 1 202 ? -0.559 -8.268 -19.929 1.00 98.50 202 SER A O 1
ATOM 1615 N N . ALA A 1 203 ? 0.613 -6.508 -20.650 1.00 98.69 203 ALA A N 1
ATOM 1616 C CA . ALA A 1 203 ? 1.657 -7.309 -21.286 1.00 98.69 203 ALA A CA 1
ATOM 1617 C C . ALA A 1 203 ? 3.010 -6.590 -21.248 1.00 98.69 203 ALA A C 1
ATOM 1619 O O . ALA A 1 203 ? 3.137 -5.463 -21.720 1.00 98.69 203 ALA A O 1
ATOM 1620 N N . PHE A 1 204 ? 4.035 -7.254 -20.712 1.00 98.75 204 PHE A N 1
ATOM 1621 C CA . PHE A 1 204 ? 5.408 -6.744 -20.684 1.00 98.75 204 PHE A CA 1
ATOM 1622 C C . PHE A 1 204 ? 6.418 -7.880 -20.478 1.00 98.75 204 PHE A C 1
ATOM 1624 O O . PHE A 1 204 ? 6.066 -9.052 -20.321 1.00 98.75 204 PHE A O 1
ATOM 1631 N N . THR A 1 205 ? 7.711 -7.565 -20.493 1.00 98.81 205 THR A N 1
ATOM 1632 C CA . THR A 1 205 ? 8.760 -8.561 -20.265 1.00 98.81 205 THR A CA 1
ATOM 1633 C C . THR A 1 205 ? 9.893 -7.984 -19.437 1.00 98.81 205 THR A C 1
ATOM 1635 O O . THR A 1 205 ? 10.275 -6.837 -19.628 1.00 98.81 205 THR A O 1
ATOM 1638 N N . LEU A 1 206 ? 10.472 -8.822 -18.577 1.00 98.75 206 LEU A N 1
ATOM 1639 C CA . LEU A 1 206 ? 11.741 -8.576 -17.899 1.00 98.75 206 LEU A CA 1
ATOM 1640 C C . LEU A 1 206 ? 12.787 -9.502 -18.536 1.00 98.75 206 LEU A C 1
ATOM 1642 O O . LEU A 1 206 ? 12.871 -10.677 -18.165 1.00 98.75 206 LEU A O 1
ATOM 1646 N N . PRO A 1 207 ? 13.556 -9.050 -19.550 1.00 98.75 207 PRO A N 1
ATOM 1647 C CA . PRO A 1 207 ? 14.405 -9.936 -20.340 1.00 98.75 207 PRO A CA 1
ATOM 1648 C C . PRO A 1 207 ? 15.401 -10.727 -19.490 1.00 98.75 207 PRO A C 1
ATOM 1650 O O . PRO A 1 207 ? 16.198 -10.167 -18.734 1.00 98.75 207 PRO A O 1
ATOM 1653 N N . GLY A 1 208 ? 15.375 -12.051 -19.644 1.00 98.50 208 GLY A N 1
ATOM 1654 C CA . GLY A 1 208 ? 16.193 -12.982 -18.866 1.00 98.50 208 GLY A CA 1
ATOM 1655 C C . GLY A 1 208 ? 15.692 -13.257 -17.446 1.00 98.50 208 GLY A C 1
ATOM 1656 O O . GLY A 1 208 ? 16.449 -13.845 -16.684 1.00 98.50 208 GLY A O 1
ATOM 1657 N N . LEU A 1 209 ? 14.467 -12.840 -17.105 1.00 98.75 209 LEU A N 1
ATOM 1658 C CA . LEU A 1 209 ? 13.758 -13.245 -15.890 1.00 98.75 209 LEU A CA 1
ATOM 1659 C C . LEU A 1 209 ? 12.433 -13.937 -16.248 1.00 98.75 209 LEU A C 1
ATOM 1661 O O . LEU A 1 209 ? 12.360 -15.160 -16.203 1.00 98.75 209 LEU A O 1
ATOM 1665 N N . TYR A 1 210 ? 11.419 -13.187 -16.688 1.00 98.75 210 TYR A N 1
ATOM 1666 C CA . TYR A 1 210 ? 10.146 -13.740 -17.167 1.00 98.75 210 TYR A CA 1
ATOM 1667 C C . TYR A 1 210 ? 9.445 -12.808 -18.167 1.00 98.75 210 TYR A C 1
ATOM 1669 O O . TYR A 1 210 ? 9.859 -11.670 -18.411 1.00 98.75 210 TYR A O 1
ATOM 1677 N N . ARG A 1 211 ? 8.361 -13.310 -18.764 1.00 98.69 211 ARG A N 1
ATOM 1678 C CA . ARG A 1 211 ? 7.465 -12.557 -19.645 1.00 98.69 211 ARG A CA 1
ATOM 1679 C C . ARG A 1 211 ? 6.039 -12.647 -19.125 1.00 98.69 211 ARG A C 1
ATOM 1681 O O . ARG A 1 211 ? 5.569 -13.740 -18.826 1.00 98.69 211 ARG A O 1
ATOM 1688 N N . VAL A 1 212 ? 5.360 -11.511 -19.091 1.00 98.75 212 VAL A N 1
ATOM 1689 C CA . VAL A 1 212 ? 3.953 -11.386 -18.724 1.00 98.75 212 VAL A CA 1
ATOM 1690 C C . VAL A 1 212 ? 3.155 -11.244 -20.009 1.00 98.75 212 VAL A C 1
ATOM 1692 O O . VAL A 1 212 ? 3.251 -10.231 -20.697 1.00 98.75 212 VAL A O 1
ATOM 1695 N N . VAL A 1 213 ? 2.419 -12.294 -20.366 1.00 98.50 213 VAL A N 1
ATOM 1696 C CA . VAL A 1 213 ? 1.590 -12.301 -21.582 1.00 98.50 213 VAL A CA 1
ATOM 1697 C C . VAL A 1 213 ? 0.240 -11.630 -21.328 1.00 98.50 213 VAL A C 1
ATOM 1699 O O . VAL A 1 213 ? -0.252 -10.922 -22.198 1.00 98.50 213 VAL A O 1
ATOM 1702 N N . HIS A 1 214 ? -0.331 -11.857 -20.144 1.00 98.19 214 HIS A N 1
ATOM 1703 C CA . HIS A 1 214 ? -1.583 -11.261 -19.692 1.00 98.19 214 HIS A CA 1
ATOM 1704 C C . HIS A 1 214 ? -1.529 -11.072 -18.168 1.00 98.19 214 HIS A C 1
ATOM 1706 O O . HIS A 1 214 ? -1.825 -11.996 -17.413 1.00 98.19 214 HIS A O 1
ATOM 1712 N N . GLY A 1 215 ? -1.038 -9.915 -17.726 1.00 98.38 215 GLY A N 1
ATOM 1713 C CA . GLY A 1 215 ? -0.776 -9.612 -16.317 1.00 98.38 215 GLY A CA 1
ATOM 1714 C C . GLY A 1 215 ? -1.976 -9.054 -15.566 1.00 98.38 215 GLY A C 1
ATOM 1715 O O . GLY A 1 215 ? -2.125 -9.339 -14.385 1.00 98.38 215 GLY A O 1
ATOM 1716 N N . ILE A 1 216 ? -2.820 -8.278 -16.243 1.00 98.44 216 ILE A N 1
ATOM 1717 C CA . ILE A 1 216 ? -4.055 -7.699 -15.707 1.00 98.44 216 ILE A CA 1
ATOM 1718 C C . ILE A 1 216 ? -4.965 -7.300 -16.871 1.00 98.44 216 ILE A C 1
ATOM 1720 O O . ILE A 1 216 ? -4.469 -6.919 -17.936 1.00 98.44 216 ILE A O 1
ATOM 1724 N N . ASP A 1 217 ? -6.277 -7.380 -16.669 1.00 98.38 217 ASP A N 1
ATOM 1725 C CA . ASP A 1 217 ? -7.282 -6.899 -17.618 1.00 98.38 217 ASP A CA 1
ATOM 1726 C C . ASP A 1 217 ? -7.897 -5.592 -17.103 1.00 98.38 217 ASP A C 1
ATOM 1728 O O . ASP A 1 217 ? -8.386 -5.532 -15.978 1.00 98.38 217 ASP A O 1
ATOM 1732 N N . VAL A 1 218 ? -7.897 -4.544 -17.927 1.00 97.81 218 VAL A N 1
ATOM 1733 C CA . VAL A 1 218 ? -8.531 -3.255 -17.595 1.00 97.81 218 VAL A CA 1
ATOM 1734 C C . VAL A 1 218 ? -10.051 -3.359 -17.450 1.00 97.81 218 VAL A C 1
ATOM 1736 O O . VAL A 1 218 ? -10.666 -2.471 -16.863 1.00 97.81 218 VAL A O 1
ATOM 1739 N N . PHE A 1 219 ? -10.655 -4.428 -17.975 1.00 98.19 219 PHE A N 1
ATOM 1740 C CA . PHE A 1 219 ? -12.080 -4.728 -17.848 1.00 98.19 219 PHE A CA 1
ATOM 1741 C C . PHE A 1 219 ? -12.405 -5.652 -16.670 1.00 98.19 219 PHE A C 1
ATOM 1743 O O . PHE A 1 219 ? -13.571 -6.017 -16.498 1.00 98.19 219 PHE A O 1
ATOM 1750 N N . ASP A 1 220 ? -11.411 -6.036 -15.861 1.00 98.44 220 ASP A N 1
ATOM 1751 C CA . ASP A 1 220 ? -11.652 -6.882 -14.697 1.00 98.44 220 ASP A CA 1
ATOM 1752 C C . ASP A 1 220 ? -12.641 -6.187 -13.735 1.00 98.44 220 ASP A C 1
ATOM 1754 O O . ASP A 1 220 ? -12.411 -5.040 -13.330 1.00 98.44 220 ASP A O 1
ATOM 1758 N N . PRO A 1 221 ? -13.747 -6.853 -13.342 1.00 98.56 221 PRO A N 1
ATOM 1759 C CA . PRO A 1 221 ? -14.774 -6.256 -12.488 1.00 98.56 221 PRO A CA 1
ATOM 1760 C C . PRO A 1 221 ? -14.273 -5.889 -11.085 1.00 98.56 221 PRO A C 1
ATOM 1762 O O . PRO A 1 221 ? -14.986 -5.217 -10.339 1.00 98.56 221 PRO A O 1
ATOM 1765 N N . LYS A 1 222 ? -13.063 -6.316 -10.704 1.00 98.56 222 LYS A N 1
ATOM 1766 C CA . LYS A 1 222 ? -12.449 -5.962 -9.425 1.00 98.56 222 LYS A CA 1
ATOM 1767 C C . LYS A 1 222 ? -12.051 -4.482 -9.337 1.00 98.56 222 LYS A C 1
ATOM 1769 O O . LYS A 1 222 ? -11.890 -3.965 -8.230 1.00 98.56 222 LYS A O 1
ATOM 1774 N N . PHE A 1 223 ? -11.897 -3.786 -10.466 1.00 98.75 223 PHE A N 1
ATOM 1775 C CA . PHE A 1 223 ? -11.536 -2.368 -10.484 1.00 98.75 223 PHE A CA 1
ATOM 1776 C C . PHE A 1 223 ? -12.703 -1.456 -10.102 1.00 98.75 223 PHE A C 1
ATOM 1778 O O . PHE A 1 223 ? -13.774 -1.497 -10.702 1.00 98.75 223 PHE A O 1
ATOM 1785 N N . ASN A 1 224 ? -12.466 -0.570 -9.135 1.00 98.75 224 ASN A N 1
ATOM 1786 C CA . ASN A 1 224 ? -13.438 0.405 -8.659 1.00 98.75 224 ASN A CA 1
ATOM 1787 C C . ASN A 1 224 ? -12.776 1.777 -8.483 1.00 98.75 224 ASN A C 1
ATOM 1789 O O . ASN A 1 224 ? -11.779 1.918 -7.777 1.00 98.75 224 ASN A O 1
ATOM 1793 N N . ILE A 1 225 ? -13.347 2.811 -9.103 1.00 98.69 225 ILE A N 1
ATOM 1794 C CA . ILE A 1 225 ? -12.852 4.183 -8.949 1.00 98.69 225 ILE A CA 1
ATOM 1795 C C . ILE A 1 225 ? -13.532 4.804 -7.731 1.00 98.69 225 ILE A C 1
ATOM 1797 O O . ILE A 1 225 ? -14.744 5.024 -7.737 1.00 98.69 225 ILE A O 1
ATOM 1801 N N . VAL A 1 226 ? -12.744 5.119 -6.705 1.00 98.44 226 VAL A N 1
ATOM 1802 C CA . VAL A 1 226 ? -13.196 5.835 -5.507 1.00 98.44 226 VAL A CA 1
ATOM 1803 C C . VAL A 1 226 ? -12.235 6.993 -5.281 1.00 98.44 226 VAL A C 1
ATOM 1805 O O . VAL A 1 226 ? -11.175 6.840 -4.678 1.00 98.44 226 VAL A O 1
ATOM 1808 N N . SER A 1 227 ? -12.583 8.153 -5.834 1.00 97.44 227 SER A N 1
ATOM 1809 C CA . SER A 1 227 ? -11.708 9.322 -5.794 1.00 97.44 227 SER A CA 1
ATOM 1810 C C . SER A 1 227 ? -11.568 9.872 -4.368 1.00 97.44 227 SER A C 1
ATOM 1812 O O . SER A 1 227 ? -12.580 10.039 -3.681 1.00 97.44 227 SER A O 1
ATOM 1814 N N . PRO A 1 228 ? -10.340 10.185 -3.919 1.00 96.88 228 PRO A N 1
ATOM 1815 C CA . PRO A 1 228 ? -10.120 10.804 -2.620 1.00 96.88 228 PRO A CA 1
ATOM 1816 C C . PRO A 1 228 ? -10.511 12.285 -2.614 1.00 96.88 228 PRO A C 1
ATOM 1818 O O . PRO A 1 228 ? -10.859 12.872 -3.640 1.00 96.88 228 PRO A O 1
ATOM 1821 N N . GLY A 1 229 ? -10.398 12.896 -1.438 1.00 95.75 229 GLY A N 1
ATOM 1822 C CA . GLY A 1 229 ? -10.542 14.333 -1.240 1.00 95.75 229 GLY A CA 1
ATOM 1823 C C . GLY A 1 229 ? -9.387 14.915 -0.432 1.00 95.75 229 GLY A C 1
ATOM 1824 O O . GLY A 1 229 ? -8.367 14.264 -0.216 1.00 95.75 229 GLY A O 1
ATOM 1825 N N . ALA A 1 230 ? -9.579 16.150 0.018 1.00 95.81 230 ALA A N 1
ATOM 1826 C CA . ALA A 1 230 ? -8.730 16.812 0.995 1.00 95.81 230 ALA A CA 1
ATOM 1827 C C . ALA A 1 230 ? -9.576 17.161 2.224 1.00 95.81 230 ALA A C 1
ATOM 1829 O O . ALA A 1 230 ? -10.757 17.491 2.084 1.00 95.81 230 ALA A O 1
ATOM 1830 N N . ASP A 1 231 ? -8.981 17.103 3.413 1.00 94.44 231 ASP A N 1
ATOM 1831 C CA . ASP A 1 231 ? -9.649 17.506 4.649 1.00 94.44 231 ASP A CA 1
ATOM 1832 C C . ASP A 1 231 ? -10.148 18.960 4.573 1.00 94.44 231 ASP A C 1
ATOM 1834 O O . ASP A 1 231 ? -9.360 19.908 4.557 1.00 94.44 231 ASP A O 1
ATOM 1838 N N . MET A 1 232 ? -11.472 19.135 4.565 1.00 95.4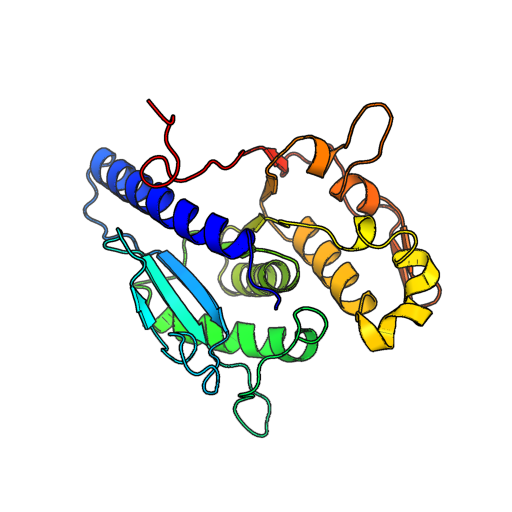4 232 MET A N 1
ATOM 1839 C CA . MET A 1 232 ? -12.123 20.443 4.441 1.00 95.44 232 MET A CA 1
ATOM 1840 C C . MET A 1 232 ? -11.962 21.336 5.681 1.00 95.44 232 MET A C 1
ATOM 1842 O O . MET A 1 232 ? -12.238 22.530 5.607 1.00 95.44 232 MET A O 1
ATOM 1846 N N . SER A 1 233 ? -11.509 20.792 6.816 1.00 95.00 233 SER A N 1
ATOM 1847 C CA . SER A 1 233 ? -11.134 21.603 7.983 1.00 95.00 2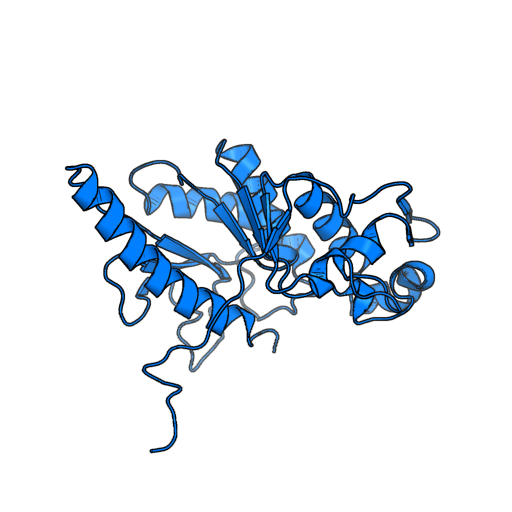33 SER A CA 1
ATOM 1848 C C . SER A 1 233 ? -9.758 22.259 7.825 1.00 95.00 233 SER A C 1
ATOM 1850 O O . SER A 1 233 ? -9.483 23.277 8.458 1.00 95.00 233 SER A O 1
ATOM 1852 N N . ILE A 1 234 ? -8.909 21.698 6.958 1.00 95.62 234 ILE A N 1
ATOM 1853 C CA . ILE A 1 234 ? -7.559 22.193 6.665 1.00 95.62 234 ILE A CA 1
ATOM 1854 C C . ILE A 1 234 ? -7.549 23.002 5.367 1.00 95.62 234 ILE A C 1
ATOM 1856 O O . ILE A 1 234 ? -6.932 24.064 5.300 1.00 95.62 234 ILE A O 1
ATOM 1860 N N . TYR A 1 235 ? -8.245 22.511 4.341 1.00 96.44 235 TYR A N 1
ATOM 1861 C CA . TYR A 1 235 ? -8.315 23.114 3.017 1.00 96.44 235 TYR A CA 1
ATOM 1862 C C . TYR A 1 235 ? -9.734 23.602 2.746 1.00 96.44 235 TYR A C 1
ATOM 1864 O O . TYR A 1 235 ? -10.633 22.823 2.435 1.00 96.44 235 TYR A O 1
ATOM 1872 N N . PHE A 1 236 ? -9.926 24.911 2.832 1.00 96.62 236 PHE A N 1
ATOM 1873 C CA . PHE A 1 236 ? -11.209 25.570 2.620 1.00 96.62 236 PHE A CA 1
ATOM 1874 C C . PHE A 1 236 ? -11.051 26.751 1.652 1.00 96.62 236 PHE A C 1
ATOM 1876 O O . PHE A 1 236 ? -9.933 27.244 1.457 1.00 96.62 236 PHE A O 1
ATOM 1883 N N . PRO A 1 237 ? -12.143 27.204 1.005 1.00 96.56 237 PRO A N 1
ATOM 1884 C CA . PRO A 1 237 ? -12.116 28.424 0.205 1.00 96.56 237 PRO A CA 1
ATOM 1885 C C . PRO A 1 237 ? -11.578 29.606 1.019 1.00 96.56 237 PRO A C 1
ATOM 1887 O O . PRO A 1 237 ? -11.883 29.739 2.195 1.00 96.56 237 PRO A O 1
ATOM 1890 N N . TYR A 1 238 ? -10.795 30.486 0.397 1.00 93.81 238 TYR A N 1
ATOM 1891 C CA . TYR A 1 238 ? -10.107 31.588 1.088 1.00 93.81 238 TYR A CA 1
ATOM 1892 C C . TYR A 1 238 ? -11.032 32.670 1.693 1.00 93.81 238 TYR A C 1
ATOM 1894 O O . TYR A 1 238 ? -10.531 33.586 2.349 1.00 93.81 238 TYR A O 1
ATOM 1902 N N . THR A 1 239 ? -12.337 32.607 1.416 1.00 74.00 239 THR A N 1
ATOM 1903 C CA . THR A 1 239 ? -13.362 33.616 1.737 1.00 74.00 239 THR A CA 1
ATOM 1904 C C . THR A 1 239 ? -14.300 33.167 2.836 1.00 74.00 239 THR A C 1
ATOM 1906 O O . THR A 1 239 ? -14.853 32.053 2.677 1.00 74.00 239 THR A O 1
#

pLDDT: mean 97.81, std 2.31, range [74.0, 98.94]